Protein AF-A0A9P6TUN5-F1 (afdb_monomer_lite)

Radius of gyration: 24.43 Å; chains: 1; bounding box: 56×62×60 Å

Foldseek 3Di:
DPVVVVVVVVVVVVVVVVPPPPPPPVPDPPVDVLLVVLLVLQLVVLLVLLCVLLVVLLVVLLLVLLVCLAPNLVVLVVLCVLLVHPPQDSVLSNLLSLLLSVLSVVLSCQLSVCSSVLSVPLVVVLPDSDPVPDDLVSLLVSLVVSLVSSLVVSLVSLVVSVSSVSSNVQSVCVRVVNDDPDPSSVVSSVVSNDRDDDDDDDDDHRSSVVSSVVSSVSSNCSSVVCSVVSSVVSVVSSCVVVVD

pLDDT: mean 76.84, std 18.02, range [34.88, 96.25]

Secondary structure (DSSP, 8-state):
--HHHHHHHHHHHHHHHGGG------------HHHHHHHHHHHHHHHHHHHHHHHHHHHHHHHHHHHHHHH-HHHHHHHHHHTT--S--HHHHHHHHHHHHHHHHHHHHHHHTTHHHHHHHHHHHHS-S-GGG--HHHHHHHHHHHHHHHHHHHHHHHHHT-HHHHHHHHHHHHHTT-----HHHHHHHHHTTS--------SSS-HHHHHHHHHHHHHHHHHHHTHHHHHHHHHHHHHHHHT-

Sequence (244 aa):
MYFFNLFITWCLFISVTYAWTTQIEPSLVEDWPLTVNIRDTIEGYYENIVDEVLSTNSEVFLLDLTHMRSIQSGRLRLEASQLGLKNVNDDCLFKMPGIIAQNVHQLNEQVFGSIDGLVSTYLPLLLPRQLSTLDDRRLDELLQSINQAMVFELIQKMQNYELSSRIIHEMKLCQTGAVTDNKFASQVQRWLAFAGPKSIVPKGTSAVDRFSQTTRLHLTSALHARLSDLQSLISEDLRDEFNI

Structure (mmCIF, N/CA/C/O backbone):
data_AF-A0A9P6TUN5-F1
#
_entry.id   AF-A0A9P6TUN5-F1
#
loop_
_atom_site.group_PDB
_atom_site.id
_atom_site.type_symbol
_atom_site.label_atom_id
_atom_site.label_alt_id
_atom_site.label_comp_id
_atom_site.label_asym_id
_atom_site.label_entity_id
_atom_site.label_seq_id
_atom_site.pdbx_PDB_ins_code
_atom_site.Cartn_x
_atom_site.Cartn_y
_atom_site.Cartn_z
_atom_site.occupancy
_atom_site.B_iso_or_equiv
_atom_site.auth_seq_id
_atom_site.auth_comp_id
_atom_site.auth_asym_id
_atom_site.auth_atom_id
_atom_site.pdbx_PDB_model_num
ATOM 1 N N . MET A 1 1 ? -32.491 43.643 -24.218 1.00 54.22 1 MET A N 1
ATOM 2 C CA . MET A 1 1 ? -31.290 43.460 -25.063 1.00 54.22 1 MET A CA 1
ATOM 3 C C . MET A 1 1 ? -30.028 43.281 -24.197 1.00 54.22 1 MET A C 1
ATOM 5 O O . MET A 1 1 ? -29.047 43.972 -24.394 1.00 54.22 1 MET A O 1
ATOM 9 N N . TYR A 1 2 ? -30.055 42.358 -23.223 1.00 44.59 2 TYR A N 1
ATOM 10 C CA . TYR A 1 2 ? -28.907 42.032 -22.347 1.00 44.59 2 TYR A CA 1
ATOM 11 C C . TYR A 1 2 ? -28.700 40.516 -22.164 1.00 44.59 2 TYR A C 1
ATOM 13 O O . TYR A 1 2 ? -27.622 40.085 -21.777 1.00 44.59 2 TYR A O 1
ATOM 21 N N . PHE A 1 3 ? -29.689 39.691 -22.521 1.00 43.78 3 PHE A N 1
ATOM 22 C CA . PHE A 1 3 ? -29.607 38.231 -22.401 1.00 43.78 3 PHE A CA 1
ATOM 23 C C . PHE A 1 3 ? -28.792 37.550 -23.511 1.00 43.78 3 PHE A C 1
ATOM 25 O O . PHE A 1 3 ? -28.262 36.468 -23.296 1.00 43.78 3 PHE A O 1
ATOM 32 N N . PHE A 1 4 ? -28.626 38.187 -24.673 1.00 45.19 4 PHE A N 1
ATOM 33 C CA . PHE A 1 4 ? -27.895 37.590 -25.800 1.00 45.19 4 PHE A CA 1
ATOM 34 C C . PHE A 1 4 ? -26.363 37.650 -25.639 1.00 45.19 4 PHE A C 1
ATOM 36 O O . PHE A 1 4 ? -25.656 36.814 -26.190 1.00 45.19 4 PHE A O 1
ATOM 43 N N . ASN A 1 5 ? -25.841 38.588 -24.837 1.00 44.34 5 ASN A N 1
ATOM 44 C CA . ASN A 1 5 ? -24.395 38.748 -24.630 1.00 44.34 5 ASN A CA 1
ATOM 45 C C . ASN A 1 5 ? -23.804 37.784 -23.589 1.00 44.34 5 ASN A C 1
ATOM 47 O O . ASN A 1 5 ? -22.620 37.467 -23.668 1.00 44.34 5 ASN A O 1
ATOM 51 N N . LEU A 1 6 ? -24.617 37.281 -22.654 1.00 46.38 6 LEU A N 1
ATOM 52 C CA . LEU A 1 6 ? -24.180 36.318 -21.633 1.00 46.38 6 LEU A CA 1
ATOM 53 C C . LEU A 1 6 ? -24.038 34.891 -22.184 1.00 46.38 6 LEU A C 1
ATOM 55 O O . LEU A 1 6 ? -23.227 34.119 -21.686 1.00 46.38 6 LEU A O 1
ATOM 59 N N . PHE A 1 7 ? -24.774 34.547 -23.244 1.00 47.47 7 PHE A N 1
ATOM 60 C CA . PHE A 1 7 ? -24.727 33.203 -23.828 1.00 47.47 7 PHE A CA 1
ATOM 61 C C . PHE A 1 7 ? -23.498 32.994 -24.731 1.00 47.47 7 PHE A C 1
ATOM 63 O O . PHE A 1 7 ? -22.893 31.923 -24.731 1.00 47.47 7 PHE A O 1
ATOM 70 N N . ILE A 1 8 ? -23.073 34.042 -25.447 1.00 54.88 8 ILE A N 1
ATOM 71 C CA . ILE A 1 8 ? -21.889 34.001 -26.322 1.00 54.88 8 ILE A CA 1
ATOM 72 C C . ILE A 1 8 ? -20.596 33.945 -25.492 1.00 54.88 8 ILE A C 1
ATOM 74 O O . ILE A 1 8 ? -19.666 33.224 -25.845 1.00 54.88 8 ILE A O 1
ATOM 78 N N . THR A 1 9 ? -20.550 34.634 -24.348 1.00 52.81 9 THR A N 1
ATOM 79 C CA . THR A 1 9 ? -19.395 34.576 -23.434 1.00 52.81 9 THR A CA 1
ATOM 80 C C . THR A 1 9 ? -19.271 33.227 -22.726 1.00 52.81 9 THR A C 1
ATOM 82 O O . THR A 1 9 ? -18.153 32.759 -22.527 1.00 52.81 9 THR A O 1
ATOM 85 N N . TRP A 1 10 ? -20.387 32.556 -22.422 1.00 48.22 10 TRP A N 1
ATOM 86 C CA . TRP A 1 10 ? -20.363 31.200 -21.860 1.00 48.22 10 TRP A CA 1
ATOM 87 C C . TRP A 1 10 ? -19.907 30.140 -22.873 1.00 48.22 10 TRP A C 1
ATOM 89 O O . TRP A 1 10 ? -19.113 29.268 -22.528 1.00 48.22 10 TRP A O 1
ATOM 99 N N . CYS A 1 11 ? -20.323 30.246 -24.139 1.00 47.62 11 CYS A N 1
ATOM 100 C CA . CYS A 1 11 ? -19.868 29.315 -25.177 1.00 47.62 11 CYS A CA 1
ATOM 101 C C . CYS A 1 11 ? -18.368 29.465 -25.468 1.00 47.62 11 CYS A C 1
ATOM 103 O O . CYS A 1 11 ? -17.682 28.458 -25.627 1.00 47.62 11 CYS A O 1
ATOM 105 N N . LEU A 1 12 ? -17.838 30.696 -25.458 1.00 46.03 12 LEU A N 1
ATOM 106 C CA . LEU A 1 12 ? -16.411 30.935 -25.688 1.00 46.03 12 LEU A CA 1
ATOM 107 C C . LEU A 1 12 ? -15.524 30.435 -24.537 1.00 46.03 12 LEU A C 1
ATOM 109 O O . LEU A 1 12 ? -14.434 29.929 -24.799 1.00 46.03 12 LEU A O 1
ATOM 113 N N . PHE A 1 13 ? -15.996 30.490 -23.286 1.00 41.78 13 PHE A N 1
ATOM 114 C CA . PHE A 1 13 ? -15.264 29.934 -22.138 1.00 41.78 13 PHE A CA 1
ATOM 115 C C . PHE A 1 13 ? -15.222 28.400 -22.135 1.00 41.78 13 PHE A C 1
ATOM 117 O O . PHE A 1 13 ? -14.218 27.810 -21.726 1.00 41.78 13 PHE A O 1
ATOM 124 N N . ILE A 1 14 ? -16.270 27.752 -22.650 1.00 45.97 14 ILE A N 1
ATOM 125 C CA . ILE A 1 14 ? -16.255 26.304 -22.871 1.00 45.97 14 ILE A CA 1
ATOM 126 C C . ILE A 1 14 ? -15.280 25.995 -24.016 1.00 45.97 14 ILE A C 1
ATOM 128 O O . ILE A 1 14 ? -14.363 25.219 -23.816 1.00 45.97 14 ILE A O 1
ATOM 132 N N . SER A 1 15 ? -15.310 26.672 -25.164 1.00 43.81 15 SER A N 1
ATOM 133 C CA . SER A 1 15 ? -14.353 26.342 -26.242 1.00 43.81 15 SER A CA 1
ATOM 134 C C . SER A 1 15 ? -12.868 26.616 -25.922 1.00 43.81 15 SER A C 1
ATOM 136 O O . SER A 1 15 ? -12.006 25.984 -26.525 1.00 43.81 15 SER A O 1
ATOM 138 N N . VAL A 1 16 ? -12.537 27.493 -24.962 1.00 41.94 16 VAL A N 1
ATOM 139 C CA . VAL A 1 16 ? -11.134 27.757 -24.566 1.00 41.94 16 VAL A CA 1
ATOM 140 C C . VAL A 1 16 ? -10.609 26.765 -23.517 1.00 41.94 16 VAL A C 1
ATOM 142 O O . VAL A 1 16 ? -9.408 26.508 -23.475 1.00 41.94 16 VAL A O 1
ATOM 145 N N . THR A 1 17 ? -11.471 26.131 -22.716 1.00 42.84 17 THR A N 1
ATOM 146 C CA . THR A 1 17 ? -11.035 25.111 -21.737 1.00 42.84 17 THR A CA 1
ATOM 147 C C . THR A 1 17 ? -10.837 23.723 -22.348 1.00 42.84 17 THR A C 1
ATOM 149 O O . THR A 1 17 ? -10.073 22.928 -21.809 1.00 42.84 17 THR A O 1
ATOM 152 N N . TYR A 1 18 ? -11.422 23.450 -23.518 1.00 42.31 18 TYR A N 1
ATOM 153 C CA . TYR A 1 18 ? -11.185 22.203 -24.258 1.00 42.31 18 TYR A CA 1
ATOM 154 C C . TYR A 1 18 ? -9.988 22.285 -25.221 1.00 42.31 18 TYR A C 1
ATOM 156 O O . TYR A 1 18 ? -9.621 21.281 -25.816 1.00 42.31 18 TYR A O 1
ATOM 164 N N . ALA A 1 19 ? -9.324 23.440 -25.342 1.00 41.88 19 ALA A N 1
ATOM 165 C CA . ALA A 1 19 ? -8.164 23.611 -26.226 1.00 41.88 19 ALA A CA 1
ATOM 166 C C . ALA A 1 19 ? -6.805 23.256 -25.578 1.00 41.88 19 ALA A C 1
ATOM 168 O O . ALA A 1 19 ? -5.771 23.399 -26.223 1.00 41.88 19 ALA A O 1
ATOM 169 N N . TRP A 1 20 ? -6.795 22.774 -24.328 1.00 40.25 20 TRP A N 1
ATOM 170 C CA . TRP A 1 20 ? -5.605 22.212 -23.661 1.00 40.25 20 TRP A CA 1
ATOM 171 C C . TRP A 1 20 ? -5.831 20.797 -23.118 1.00 40.25 20 TRP A C 1
ATOM 173 O O . TRP A 1 20 ? -5.067 20.315 -22.286 1.00 40.25 20 TRP A O 1
ATOM 183 N N . THR A 1 21 ? -6.822 20.073 -23.642 1.00 43.62 21 THR A N 1
ATOM 184 C CA . THR A 1 21 ? -6.594 18.639 -23.828 1.00 43.62 21 THR A CA 1
ATOM 185 C C . THR A 1 21 ? -5.742 18.537 -25.079 1.00 43.62 21 THR A C 1
ATOM 187 O O . THR A 1 21 ? -6.239 18.362 -26.187 1.00 43.62 21 THR A O 1
ATOM 190 N N . THR A 1 22 ? -4.425 18.690 -24.912 1.00 44.66 22 THR A N 1
ATOM 191 C CA . THR A 1 22 ? -3.507 17.957 -25.776 1.00 44.66 22 THR A CA 1
ATOM 192 C C . THR A 1 22 ? -3.917 16.508 -25.626 1.00 44.66 22 THR A C 1
ATOM 194 O O . THR A 1 22 ? -3.567 15.830 -24.662 1.00 44.66 22 THR A O 1
ATOM 197 N N . GLN A 1 23 ? -4.769 16.093 -26.553 1.00 41.09 23 GLN A N 1
ATOM 198 C CA . GLN A 1 23 ? -4.878 14.746 -27.032 1.00 41.09 23 GLN A CA 1
ATOM 199 C C . GLN A 1 23 ? -3.431 14.361 -27.321 1.00 41.09 23 GLN A C 1
ATOM 201 O O . GLN A 1 23 ? -2.860 14.715 -28.350 1.00 41.09 23 GLN A O 1
ATOM 206 N N . ILE A 1 24 ? -2.793 13.746 -26.325 1.00 42.62 24 ILE A N 1
ATOM 207 C CA . ILE A 1 24 ? -1.725 12.806 -26.579 1.00 42.62 24 ILE A CA 1
ATOM 208 C C . ILE A 1 24 ? -2.453 11.767 -27.418 1.00 42.62 24 ILE A C 1
ATOM 210 O O . ILE A 1 24 ? -3.115 10.875 -26.894 1.00 42.62 24 ILE A O 1
ATOM 214 N N . GLU A 1 25 ? -2.468 11.974 -28.737 1.00 36.31 25 GLU A N 1
ATOM 215 C CA . GLU A 1 25 ? -2.581 10.849 -29.638 1.00 36.31 25 GLU A CA 1
ATOM 216 C C . GLU A 1 25 ? -1.567 9.846 -29.090 1.00 36.31 25 GLU A C 1
ATOM 218 O O . GLU A 1 25 ? -0.401 10.227 -28.912 1.00 36.31 25 GLU A O 1
ATOM 223 N N . PRO A 1 26 ? -1.971 8.615 -28.737 1.00 45.28 26 PRO A N 1
ATOM 224 C CA . PRO A 1 26 ? -1.007 7.549 -28.591 1.00 45.28 26 PRO A CA 1
ATOM 225 C C . PRO A 1 26 ? -0.423 7.376 -29.991 1.00 45.28 26 PRO A C 1
ATOM 227 O O . PRO A 1 26 ? -0.922 6.612 -30.814 1.00 45.28 26 PRO A O 1
ATOM 230 N N . SER A 1 27 ? 0.567 8.205 -30.318 1.00 38.62 27 SER A N 1
ATOM 231 C CA . SER A 1 27 ? 1.333 8.108 -31.536 1.00 38.62 27 SER A CA 1
ATOM 232 C C . SER A 1 27 ? 2.108 6.819 -31.371 1.00 38.62 27 SER A C 1
ATOM 234 O O . SER A 1 27 ? 3.156 6.834 -30.730 1.00 38.62 27 SER A O 1
ATOM 236 N N . LEU A 1 28 ? 1.498 5.730 -31.845 1.00 41.78 28 LEU A N 1
ATOM 237 C CA . LEU A 1 28 ? 2.109 4.453 -32.174 1.00 41.78 28 LEU A CA 1
ATOM 238 C C . LEU A 1 28 ? 3.369 4.203 -31.340 1.00 41.78 28 LEU A C 1
ATOM 240 O O . LEU A 1 28 ? 4.491 4.355 -31.824 1.00 41.78 28 LEU A O 1
ATOM 244 N N . VAL A 1 29 ? 3.174 3.808 -30.076 1.00 49.75 29 VAL A N 1
ATOM 245 C CA . VAL A 1 29 ? 4.042 2.752 -29.562 1.00 49.75 29 VAL A CA 1
ATOM 246 C C . VAL A 1 29 ? 3.745 1.611 -30.518 1.00 49.75 29 VAL A C 1
ATOM 248 O O . VAL A 1 29 ? 2.654 1.052 -30.505 1.00 49.75 29 VAL A O 1
ATOM 251 N N . GLU A 1 30 ? 4.623 1.421 -31.494 1.00 47.56 30 GLU A N 1
ATOM 252 C CA . GLU A 1 30 ? 4.639 0.204 -32.283 1.00 47.56 30 GLU A CA 1
ATOM 253 C C . GLU A 1 30 ? 4.614 -0.920 -31.239 1.00 47.56 30 GLU A C 1
ATOM 255 O O . GLU A 1 30 ? 5.513 -0.966 -30.396 1.00 47.56 30 GLU A O 1
ATOM 260 N N . ASP A 1 31 ? 3.516 -1.687 -31.190 1.00 46.03 31 ASP A N 1
ATOM 261 C CA . ASP A 1 31 ? 3.305 -2.828 -30.291 1.00 46.03 31 ASP A CA 1
ATOM 262 C C . ASP A 1 31 ? 4.389 -3.864 -30.596 1.00 46.03 31 ASP A C 1
ATOM 264 O O . ASP A 1 31 ? 4.193 -4.836 -31.328 1.00 46.03 31 ASP A O 1
ATOM 268 N N . TRP A 1 32 ? 5.593 -3.604 -30.109 1.00 50.03 32 TRP A N 1
ATOM 269 C CA . TRP A 1 32 ? 6.693 -4.524 -30.214 1.00 50.03 32 TRP A CA 1
ATOM 270 C C . TRP A 1 32 ? 6.480 -5.564 -29.108 1.00 50.03 32 TRP A C 1
ATOM 272 O O . TRP A 1 32 ? 6.287 -5.190 -27.956 1.00 50.03 32 TRP A O 1
ATOM 282 N N . PRO A 1 33 ? 6.511 -6.873 -29.387 1.00 56.53 33 PRO A N 1
ATOM 283 C CA . PRO A 1 33 ? 6.291 -7.903 -28.362 1.00 56.53 33 PRO A CA 1
ATOM 284 C C . PRO A 1 33 ? 7.199 -7.745 -27.119 1.00 56.53 33 PRO A C 1
ATOM 286 O O . PRO A 1 33 ? 6.791 -8.055 -26.004 1.00 56.53 33 PRO A O 1
ATOM 289 N N . LEU A 1 34 ? 8.386 -7.157 -27.292 1.00 60.16 34 LEU A N 1
ATOM 290 C CA . LEU A 1 34 ? 9.317 -6.749 -26.231 1.00 60.16 34 LEU A CA 1
ATOM 291 C C . LEU A 1 34 ? 8.777 -5.655 -25.290 1.00 60.16 34 LEU A C 1
ATOM 293 O O . LEU A 1 34 ? 9.064 -5.710 -24.101 1.00 60.16 34 LEU A O 1
ATOM 297 N N . THR A 1 35 ? 8.003 -4.668 -25.766 1.00 65.94 35 THR A N 1
ATOM 298 C CA . THR A 1 35 ? 7.407 -3.657 -24.867 1.00 65.94 35 THR A CA 1
ATOM 299 C C . THR A 1 35 ? 6.308 -4.261 -24.003 1.00 65.94 35 THR A C 1
ATOM 301 O O . THR A 1 35 ? 6.152 -3.835 -22.861 1.00 65.94 35 THR A O 1
ATOM 304 N N . VAL A 1 36 ? 5.603 -5.280 -24.506 1.00 68.75 36 VAL A N 1
ATOM 305 C CA . VAL A 1 36 ? 4.630 -6.060 -23.726 1.00 68.75 36 VAL A CA 1
ATOM 306 C C . VAL A 1 36 ? 5.346 -6.917 -22.679 1.00 68.75 36 VAL A C 1
ATOM 308 O O . VAL A 1 36 ? 4.994 -6.839 -21.509 1.00 68.75 36 VAL A O 1
ATOM 311 N N . ASN A 1 37 ? 6.410 -7.640 -23.052 1.00 78.38 37 ASN A N 1
ATOM 312 C CA . ASN A 1 37 ? 7.157 -8.473 -22.099 1.00 78.38 37 ASN A CA 1
ATOM 313 C C . ASN A 1 37 ? 7.820 -7.637 -20.986 1.00 78.38 37 ASN A C 1
ATOM 315 O O . ASN A 1 37 ? 7.673 -7.937 -19.807 1.00 78.38 37 ASN A O 1
ATOM 319 N N . ILE A 1 38 ? 8.472 -6.522 -21.340 1.00 81.88 38 ILE A N 1
ATOM 320 C CA . ILE A 1 38 ? 9.084 -5.610 -20.357 1.00 81.88 38 ILE A CA 1
ATOM 321 C C . ILE A 1 38 ? 8.022 -4.991 -19.443 1.00 81.88 38 ILE A C 1
ATOM 323 O O . ILE A 1 38 ? 8.254 -4.843 -18.243 1.00 81.88 38 ILE A O 1
ATOM 327 N N . ARG A 1 39 ? 6.854 -4.627 -19.989 1.00 86.69 39 ARG A N 1
ATOM 328 C CA . ARG A 1 39 ? 5.736 -4.116 -19.191 1.00 86.69 39 ARG A CA 1
ATOM 329 C C . ARG A 1 39 ? 5.283 -5.149 -18.167 1.00 86.69 39 ARG A C 1
ATOM 331 O O . ARG A 1 39 ? 5.184 -4.797 -16.996 1.00 86.69 39 ARG A O 1
ATOM 338 N N . ASP A 1 40 ? 5.051 -6.384 -18.595 1.00 88.56 40 ASP A N 1
ATOM 339 C CA . ASP A 1 40 ? 4.561 -7.454 -17.727 1.00 88.56 40 ASP A CA 1
ATOM 340 C C . ASP A 1 40 ? 5.598 -7.817 -16.647 1.00 88.56 40 ASP A C 1
ATOM 342 O O . ASP A 1 40 ? 5.237 -7.990 -15.482 1.00 88.56 40 ASP A O 1
ATOM 346 N N . THR A 1 41 ? 6.896 -7.825 -16.982 1.00 89.06 41 THR A N 1
ATOM 347 C CA . THR A 1 41 ? 7.991 -7.994 -16.006 1.00 89.06 41 THR A CA 1
ATOM 348 C C . THR A 1 41 ? 8.001 -6.869 -14.965 1.00 89.06 41 THR A C 1
ATOM 350 O O . THR A 1 41 ? 8.109 -7.129 -13.763 1.00 89.06 41 THR A O 1
ATOM 353 N N . ILE A 1 42 ? 7.864 -5.609 -15.396 1.00 89.62 42 ILE A N 1
ATOM 354 C CA . ILE A 1 42 ? 7.827 -4.446 -14.495 1.00 89.62 42 ILE A CA 1
ATOM 355 C C . ILE A 1 42 ? 6.573 -4.471 -13.612 1.00 89.62 42 ILE A C 1
ATOM 357 O O . ILE A 1 42 ? 6.664 -4.224 -12.408 1.00 89.62 42 ILE A O 1
ATOM 361 N N . GLU A 1 43 ? 5.411 -4.770 -14.189 1.00 92.50 43 GLU A N 1
ATOM 362 C CA . GLU A 1 43 ? 4.145 -4.898 -13.466 1.00 92.50 43 GLU A CA 1
ATOM 363 C C . GLU A 1 43 ? 4.239 -5.993 -12.405 1.00 92.50 43 GLU A C 1
ATOM 365 O O . GLU A 1 43 ? 4.076 -5.701 -11.218 1.00 92.50 43 GLU A O 1
ATOM 370 N N . GLY A 1 44 ? 4.635 -7.206 -12.798 1.00 92.31 44 GLY A N 1
ATOM 371 C CA . GLY A 1 44 ? 4.798 -8.336 -11.886 1.00 92.31 44 GLY A CA 1
ATOM 372 C C . GLY A 1 44 ? 5.822 -8.072 -10.778 1.00 92.31 44 GLY A C 1
ATOM 373 O O . GLY A 1 44 ? 5.623 -8.484 -9.634 1.00 92.31 44 GLY A O 1
ATOM 374 N N . TYR A 1 45 ? 6.902 -7.335 -11.061 1.00 92.50 45 TYR A N 1
ATOM 375 C CA . TYR A 1 45 ? 7.847 -6.893 -10.029 1.00 92.50 45 TYR A CA 1
ATOM 376 C C . TYR A 1 45 ? 7.164 -6.034 -8.954 1.00 92.50 45 TYR A C 1
ATOM 378 O O . TYR A 1 45 ? 7.321 -6.298 -7.756 1.00 92.50 45 TYR A O 1
ATOM 386 N N . TYR A 1 46 ? 6.388 -5.026 -9.363 1.00 94.62 46 TYR A N 1
ATOM 387 C CA . TYR A 1 46 ? 5.690 -4.151 -8.422 1.00 94.62 46 TYR A CA 1
ATOM 388 C C . TYR A 1 46 ? 4.570 -4.877 -7.680 1.00 94.62 46 TYR A C 1
ATOM 390 O O . TYR A 1 46 ? 4.451 -4.698 -6.467 1.00 94.62 46 TYR A O 1
ATOM 398 N N . GLU A 1 47 ? 3.793 -5.715 -8.369 1.00 95.56 47 GLU A N 1
ATOM 399 C CA . GLU A 1 47 ? 2.745 -6.539 -7.761 1.00 95.56 47 GLU A CA 1
ATOM 400 C C . GLU A 1 47 ? 3.303 -7.418 -6.647 1.00 95.56 47 GLU A C 1
ATOM 402 O O . GLU A 1 47 ? 2.791 -7.380 -5.529 1.00 95.56 47 GLU A O 1
ATOM 407 N N . ASN A 1 48 ? 4.400 -8.131 -6.909 1.00 95.06 48 ASN A N 1
ATOM 408 C CA . ASN A 1 48 ? 5.017 -9.020 -5.928 1.00 95.06 48 ASN A CA 1
ATOM 409 C C . ASN A 1 48 ? 5.489 -8.269 -4.676 1.00 95.06 48 ASN A C 1
ATOM 411 O O . ASN A 1 48 ? 5.231 -8.707 -3.556 1.00 95.06 48 ASN A O 1
ATOM 415 N N . ILE A 1 49 ? 6.162 -7.123 -4.840 1.00 94.12 49 ILE A N 1
ATOM 416 C CA . ILE A 1 49 ? 6.653 -6.343 -3.692 1.00 94.12 49 ILE A CA 1
ATOM 417 C C . ILE A 1 49 ? 5.495 -5.744 -2.898 1.00 94.12 49 ILE A C 1
ATOM 419 O O . ILE A 1 49 ? 5.509 -5.764 -1.664 1.00 94.12 49 ILE A O 1
ATOM 423 N N . VAL A 1 50 ? 4.508 -5.175 -3.592 1.00 95.69 50 VAL A N 1
ATOM 424 C CA . VAL A 1 50 ? 3.351 -4.563 -2.940 1.00 95.69 50 VAL A CA 1
ATOM 425 C C . VAL A 1 50 ? 2.554 -5.629 -2.193 1.00 95.69 50 VAL A C 1
ATOM 427 O O . VAL A 1 50 ? 2.251 -5.417 -1.021 1.00 95.69 50 VAL A O 1
ATOM 430 N N . ASP A 1 51 ? 2.276 -6.778 -2.809 1.00 96.25 51 ASP A N 1
ATOM 431 C CA . ASP A 1 51 ? 1.562 -7.876 -2.153 1.00 96.25 51 ASP A CA 1
ATOM 432 C C . ASP A 1 51 ? 2.319 -8.393 -0.924 1.00 96.25 51 ASP A C 1
ATOM 434 O O . ASP A 1 51 ? 1.747 -8.460 0.166 1.00 96.25 51 ASP A O 1
ATOM 438 N N . GLU A 1 52 ? 3.625 -8.653 -1.038 1.00 95.00 52 GLU A N 1
ATOM 439 C CA . GLU A 1 52 ? 4.462 -9.114 0.078 1.00 95.00 52 GLU A CA 1
ATOM 440 C C . GLU A 1 52 ? 4.412 -8.140 1.268 1.00 95.00 52 GLU A C 1
ATOM 442 O O . GLU A 1 52 ? 4.175 -8.535 2.416 1.00 95.00 52 GLU A O 1
ATOM 447 N N . VAL A 1 53 ? 4.597 -6.842 1.007 1.00 94.75 53 VAL A N 1
ATOM 448 C CA . VAL A 1 53 ? 4.612 -5.819 2.061 1.00 94.75 53 VAL A CA 1
ATOM 449 C C . VAL A 1 53 ? 3.226 -5.620 2.671 1.00 94.75 53 VAL A C 1
ATOM 451 O O . VAL A 1 53 ? 3.104 -5.506 3.898 1.00 94.75 53 VAL A O 1
ATOM 454 N N . LEU A 1 54 ? 2.179 -5.539 1.846 1.00 94.44 54 LEU A N 1
ATOM 455 C CA . LEU A 1 54 ? 0.816 -5.322 2.326 1.00 94.44 54 LEU A CA 1
ATOM 456 C C . LEU A 1 54 ? 0.313 -6.528 3.117 1.00 94.44 54 LEU A C 1
ATOM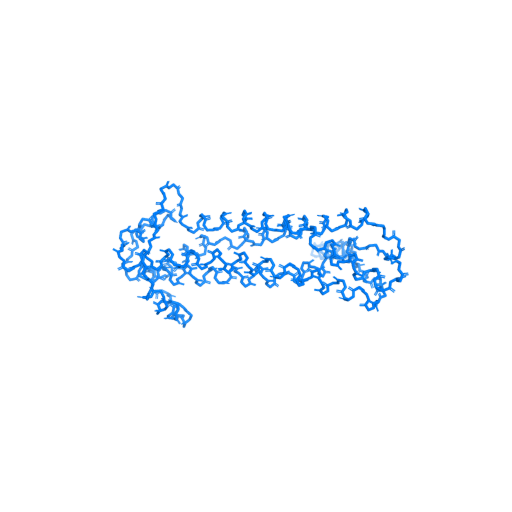 458 O O . LEU A 1 54 ? -0.231 -6.337 4.208 1.00 94.44 54 LEU A O 1
ATOM 462 N N . SER A 1 55 ? 0.526 -7.748 2.620 1.00 92.56 55 SER A N 1
ATOM 463 C CA . SER A 1 55 ? 0.118 -8.986 3.292 1.00 92.56 55 SER A CA 1
ATOM 464 C C . SER A 1 55 ? 0.823 -9.147 4.640 1.00 92.56 55 SER A C 1
ATOM 466 O O . SER A 1 55 ? 0.142 -9.254 5.662 1.00 92.56 55 SER A O 1
ATOM 468 N N . THR A 1 56 ? 2.155 -9.022 4.679 1.00 92.44 56 THR A N 1
ATOM 469 C CA . THR A 1 56 ? 2.956 -9.161 5.908 1.00 92.44 56 THR A CA 1
ATOM 470 C C . THR A 1 56 ? 2.547 -8.143 6.972 1.00 92.44 56 THR A C 1
ATOM 472 O O . THR A 1 56 ? 2.283 -8.495 8.125 1.00 92.44 56 THR A O 1
ATOM 475 N N . ASN A 1 57 ? 2.458 -6.858 6.609 1.00 91.25 57 ASN A N 1
ATOM 476 C CA . ASN A 1 57 ? 2.105 -5.821 7.582 1.00 91.25 57 ASN A CA 1
ATOM 477 C C . ASN A 1 57 ? 0.652 -5.950 8.051 1.00 91.25 57 ASN A C 1
ATOM 479 O O . ASN A 1 57 ? 0.358 -5.696 9.223 1.00 91.25 57 ASN A O 1
ATOM 483 N N . SER A 1 58 ? -0.258 -6.338 7.150 1.00 91.50 58 SER A N 1
ATOM 484 C CA . SER A 1 58 ? -1.666 -6.546 7.496 1.00 91.50 58 SER A CA 1
ATOM 485 C C . SER A 1 58 ? -1.822 -7.729 8.436 1.00 91.50 58 SER A C 1
ATOM 487 O O . SER A 1 58 ? -2.527 -7.611 9.432 1.00 91.50 58 SER A O 1
ATOM 489 N N . GLU A 1 59 ? -1.136 -8.842 8.179 1.00 88.06 59 GLU A N 1
ATOM 490 C CA . GLU A 1 59 ? -1.167 -10.015 9.050 1.00 88.06 59 GLU A CA 1
ATOM 491 C C . GLU A 1 59 ? -0.726 -9.658 10.473 1.00 88.06 59 GLU A C 1
ATOM 493 O O . GLU A 1 59 ? -1.484 -9.865 11.423 1.00 88.06 59 GLU A O 1
ATOM 498 N N . VAL A 1 60 ? 0.450 -9.037 10.619 1.00 88.19 60 VAL A N 1
ATOM 499 C CA . VAL A 1 60 ? 0.979 -8.618 11.927 1.00 88.19 60 VAL A CA 1
ATOM 500 C C . VAL A 1 60 ? -0.011 -7.703 12.651 1.00 88.19 60 VAL A C 1
ATOM 502 O O . VAL A 1 60 ? -0.303 -7.896 13.834 1.00 88.19 60 VAL A O 1
ATOM 505 N N . PHE A 1 61 ? -0.582 -6.728 11.943 1.00 89.38 61 PHE A N 1
ATOM 506 C CA . PHE A 1 61 ? -1.531 -5.791 12.534 1.00 89.38 61 PHE A CA 1
ATOM 507 C C . PHE A 1 61 ? -2.855 -6.452 12.949 1.00 89.38 61 PHE A C 1
ATOM 509 O O . PHE A 1 61 ? -3.372 -6.187 14.038 1.00 89.38 61 PHE A O 1
ATOM 516 N N . LEU A 1 62 ? -3.407 -7.337 12.116 1.00 87.44 62 LEU A N 1
ATOM 517 C CA . LEU A 1 62 ? -4.658 -8.044 12.401 1.00 87.44 62 LEU A CA 1
ATOM 518 C C . LEU A 1 62 ? -4.505 -9.054 13.547 1.00 87.44 62 LEU A C 1
ATOM 520 O O . LEU A 1 62 ? -5.423 -9.212 14.363 1.00 87.44 62 LEU A O 1
ATOM 524 N N . LEU A 1 63 ? -3.342 -9.696 13.663 1.00 83.88 63 LEU A N 1
ATOM 525 C CA . LEU A 1 63 ? -2.998 -10.525 14.819 1.00 83.88 63 LEU A CA 1
ATOM 526 C C . LEU A 1 63 ? -2.945 -9.687 16.105 1.00 83.88 63 LEU A C 1
ATOM 528 O O . LEU A 1 63 ? -3.530 -10.072 17.123 1.00 83.88 63 LEU A O 1
ATOM 532 N N . ASP A 1 64 ? -2.351 -8.496 16.052 1.00 81.88 64 ASP A N 1
ATOM 533 C CA . ASP A 1 64 ? -2.328 -7.580 17.195 1.00 81.88 64 ASP A CA 1
ATOM 534 C C . ASP A 1 64 ? -3.743 -7.142 17.608 1.00 81.88 64 ASP A C 1
ATOM 536 O O . ASP A 1 64 ? -4.077 -7.161 18.800 1.00 81.88 64 ASP A O 1
ATOM 540 N N . LEU A 1 65 ? -4.616 -6.819 16.647 1.00 80.81 65 LEU A N 1
ATOM 541 C CA . LEU A 1 65 ? -6.020 -6.473 16.913 1.00 80.81 65 LEU A CA 1
ATOM 542 C C . LEU A 1 65 ? -6.816 -7.637 17.513 1.00 80.81 65 LEU A C 1
ATOM 544 O O . LEU A 1 65 ? -7.624 -7.426 18.425 1.00 80.81 65 LEU A O 1
ATOM 548 N N . THR A 1 66 ? -6.567 -8.864 17.047 1.00 75.44 66 THR A N 1
ATOM 549 C CA . THR A 1 66 ? -7.139 -10.089 17.632 1.00 75.44 66 THR A CA 1
ATOM 550 C C . THR A 1 66 ? -6.830 -10.167 19.118 1.00 75.44 66 THR A C 1
ATOM 552 O O . THR A 1 66 ? -7.726 -10.348 19.947 1.00 75.44 66 THR A O 1
ATOM 555 N N . HIS A 1 67 ? -5.561 -9.968 19.466 1.00 73.81 67 HIS A N 1
ATOM 556 C CA . HIS A 1 67 ? -5.109 -10.032 20.845 1.00 73.81 67 HIS A CA 1
ATOM 557 C C . HIS A 1 67 ? -5.744 -8.935 21.716 1.00 73.81 67 HIS A C 1
ATOM 559 O O . HIS A 1 67 ? -6.076 -9.168 22.882 1.00 73.81 67 HIS A O 1
ATOM 565 N N . MET A 1 68 ? -5.951 -7.729 21.171 1.00 72.75 68 MET A N 1
ATOM 566 C CA . MET A 1 68 ? -6.666 -6.671 21.899 1.00 72.75 68 MET A CA 1
ATOM 567 C C . MET A 1 68 ? -8.113 -7.073 22.208 1.00 72.75 68 MET A C 1
ATOM 569 O O . MET A 1 68 ? -8.595 -6.807 23.310 1.00 72.75 68 MET A O 1
ATOM 573 N N . ARG A 1 69 ? -8.785 -7.751 21.270 1.00 70.06 69 ARG A N 1
ATOM 574 C CA . ARG A 1 69 ? -10.177 -8.192 21.425 1.00 70.06 69 ARG A CA 1
ATOM 575 C C . ARG A 1 69 ? -10.346 -9.313 22.446 1.00 70.06 69 ARG A C 1
ATOM 577 O O . ARG A 1 69 ? -11.282 -9.252 23.238 1.00 70.06 69 ARG A O 1
ATOM 584 N N . SER A 1 70 ? -9.487 -10.331 22.417 1.00 65.50 70 SER A N 1
ATOM 585 C CA . SER A 1 70 ? -9.679 -11.557 23.206 1.00 65.50 70 SER A CA 1
ATOM 586 C C . SER A 1 70 ? -9.401 -11.379 24.700 1.00 65.50 70 SER A C 1
ATOM 588 O O . SER A 1 70 ? -10.028 -12.047 25.518 1.00 65.50 70 SER A O 1
ATOM 590 N N . ILE A 1 71 ? -8.474 -10.488 25.072 1.00 59.53 71 ILE A N 1
ATOM 591 C CA . ILE A 1 71 ? -7.941 -10.439 26.444 1.00 59.53 71 ILE A CA 1
ATOM 592 C C . ILE A 1 71 ? -8.103 -9.048 27.088 1.00 59.53 71 ILE A C 1
ATOM 594 O O . ILE A 1 71 ? -8.046 -8.940 28.312 1.00 59.53 71 ILE A O 1
ATOM 598 N N . GLN A 1 72 ? -8.291 -7.961 26.315 1.00 65.50 72 GLN A N 1
ATOM 599 C CA . GLN A 1 72 ? -8.118 -6.593 26.838 1.00 65.50 72 GLN A CA 1
ATOM 600 C C . GLN A 1 72 ? -9.083 -5.551 26.234 1.00 65.50 72 GLN A C 1
ATOM 602 O O . GLN A 1 72 ? -8.654 -4.639 25.527 1.00 65.50 72 GLN A O 1
ATOM 607 N N . SER A 1 73 ? -10.373 -5.583 26.595 1.00 67.62 73 SER A N 1
ATOM 608 C CA . SER A 1 73 ? -11.363 -4.555 26.191 1.00 67.62 73 SER A CA 1
ATOM 609 C C . SER A 1 73 ? -10.916 -3.113 26.498 1.00 67.62 73 SER A C 1
ATOM 611 O O . SER A 1 73 ? -11.190 -2.189 25.730 1.00 67.62 73 SER A O 1
ATOM 613 N N . GLY A 1 74 ? -10.134 -2.918 27.566 1.00 75.75 74 GLY A N 1
ATOM 614 C CA . GLY A 1 74 ? -9.500 -1.638 27.891 1.00 75.75 74 GLY A CA 1
ATOM 615 C C . GLY A 1 74 ? -8.521 -1.128 26.823 1.00 75.75 74 GLY A C 1
ATOM 616 O O . GLY A 1 74 ? -8.433 0.083 26.624 1.00 75.75 74 GLY A O 1
ATOM 617 N N . ARG A 1 75 ? -7.830 -2.016 26.088 1.00 81.75 75 ARG A N 1
ATOM 618 C CA . ARG A 1 75 ? -6.966 -1.629 24.956 1.00 81.75 75 ARG A CA 1
ATOM 619 C C . ARG A 1 75 ? -7.780 -1.146 23.767 1.00 81.75 75 ARG A C 1
ATOM 621 O O . ARG A 1 75 ? -7.413 -0.134 23.191 1.00 81.75 75 ARG A O 1
ATOM 628 N N . LEU A 1 76 ? -8.882 -1.818 23.425 1.00 84.56 76 LEU A N 1
ATOM 629 C CA . LEU A 1 76 ? -9.758 -1.351 22.343 1.00 84.56 76 LEU A CA 1
ATOM 630 C C . LEU A 1 76 ? -10.341 0.023 22.675 1.00 84.56 76 LEU A C 1
ATOM 632 O O . LEU A 1 76 ? -10.402 0.901 21.821 1.00 84.56 76 LEU A O 1
ATOM 636 N N . ARG A 1 77 ? -10.719 0.247 23.939 1.00 88.19 77 ARG A N 1
ATOM 637 C CA . ARG A 1 77 ? -11.212 1.556 24.384 1.00 88.19 77 ARG A CA 1
ATOM 638 C C . ARG A 1 77 ? -10.115 2.627 24.338 1.00 88.19 77 ARG A C 1
ATOM 640 O O . ARG A 1 77 ? -10.397 3.763 23.964 1.00 88.19 77 ARG A O 1
ATOM 647 N N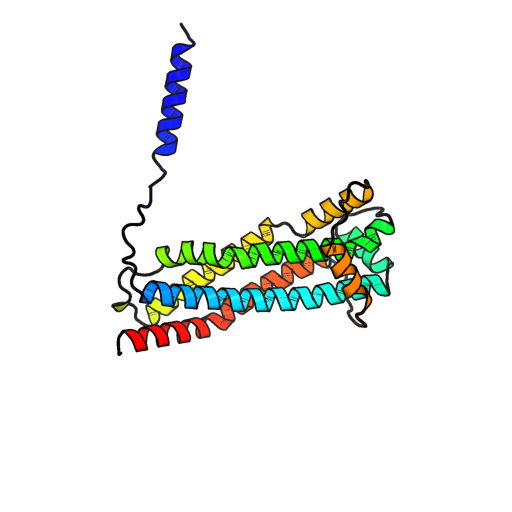 . LEU A 1 78 ? -8.871 2.270 24.669 1.00 86.75 78 LEU A N 1
ATOM 648 C CA . LEU A 1 78 ? -7.713 3.150 24.494 1.00 86.75 78 LEU A CA 1
ATOM 649 C C . LEU A 1 78 ? -7.478 3.473 23.012 1.00 86.75 78 LEU A C 1
ATOM 651 O O . LEU A 1 78 ? -7.317 4.643 22.680 1.00 86.75 78 LEU A O 1
ATOM 655 N N . GLU A 1 79 ? -7.514 2.477 22.132 1.00 88.25 79 GLU A N 1
ATOM 656 C CA . GLU A 1 79 ? -7.360 2.652 20.684 1.00 88.25 79 GLU A CA 1
ATOM 657 C C . GLU A 1 79 ? -8.444 3.580 20.121 1.00 88.25 79 GLU A C 1
ATOM 659 O O . GLU A 1 79 ? -8.144 4.558 19.440 1.00 88.25 79 GLU A O 1
ATOM 664 N N . ALA A 1 80 ? -9.705 3.353 20.497 1.00 88.75 80 ALA A N 1
ATOM 665 C CA . ALA A 1 80 ? -10.810 4.234 20.137 1.00 88.75 80 ALA A CA 1
ATOM 666 C C . ALA A 1 80 ? -10.556 5.676 20.604 1.00 88.75 80 ALA A C 1
ATOM 668 O O . ALA A 1 80 ? -10.739 6.618 19.833 1.00 88.75 80 ALA A O 1
ATOM 669 N N . SER A 1 81 ? -10.062 5.857 21.834 1.00 88.56 81 SER A N 1
ATOM 670 C CA . SER A 1 81 ? -9.724 7.189 22.347 1.00 88.56 81 SER A CA 1
ATOM 671 C C . SER A 1 81 ? -8.566 7.852 21.592 1.00 88.56 81 SER A C 1
ATOM 673 O O . SER A 1 81 ? -8.595 9.065 21.394 1.00 88.56 81 SER A O 1
ATOM 675 N N . GLN A 1 82 ? -7.582 7.073 21.127 1.00 89.44 82 GLN A N 1
ATOM 676 C CA . GLN A 1 82 ? -6.454 7.559 20.323 1.00 89.44 82 GLN A CA 1
ATOM 677 C C . GLN A 1 82 ? -6.888 7.969 18.913 1.00 89.44 82 GLN A C 1
ATOM 679 O O . GLN A 1 82 ? -6.353 8.933 18.378 1.00 89.44 82 GLN A O 1
ATOM 684 N N . LEU A 1 83 ? -7.916 7.319 18.364 1.00 87.75 83 LEU A N 1
ATOM 685 C CA . LEU A 1 83 ? -8.617 7.748 17.148 1.00 87.75 83 LEU A CA 1
ATOM 686 C C . LEU A 1 83 ? -9.569 8.938 17.385 1.00 87.75 83 LEU A C 1
ATOM 688 O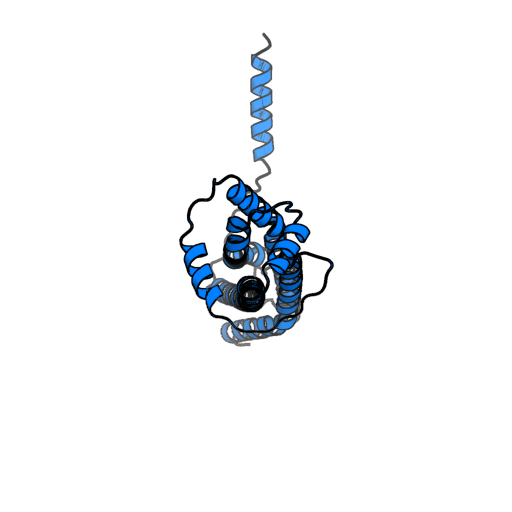 O . LEU A 1 83 ? -10.281 9.365 16.480 1.00 87.75 83 LEU A O 1
ATOM 692 N N . GLY A 1 84 ? -9.637 9.477 18.606 1.00 87.12 84 GLY A N 1
ATOM 693 C CA . GLY A 1 84 ? -10.510 10.601 18.950 1.00 87.12 84 GLY A CA 1
ATOM 694 C C . GLY A 1 84 ? -11.982 10.229 19.163 1.00 87.12 84 GLY A C 1
ATOM 695 O O . GLY A 1 84 ? -12.822 11.119 19.326 1.00 87.12 84 GLY A O 1
ATOM 696 N N . LEU A 1 85 ? -12.320 8.937 19.204 1.00 87.31 85 LEU A N 1
ATOM 697 C CA . LEU A 1 85 ? -13.661 8.463 19.535 1.00 87.31 85 LEU A CA 1
ATOM 698 C C . LEU A 1 85 ? -13.858 8.491 21.057 1.00 87.31 85 LEU A C 1
ATOM 700 O O . LEU A 1 85 ? -13.108 7.879 21.819 1.00 87.31 85 LEU A O 1
ATOM 704 N N . LYS A 1 86 ? -14.898 9.191 21.515 1.00 85.75 86 LYS A N 1
ATOM 705 C CA . LYS A 1 86 ? -15.275 9.273 22.934 1.00 85.75 86 LYS A CA 1
ATOM 706 C C . LYS A 1 86 ? -16.557 8.484 23.174 1.00 85.75 86 LYS A C 1
ATOM 708 O O . LYS A 1 86 ? -17.451 8.516 22.337 1.00 85.75 86 LYS A O 1
ATOM 713 N N . ASN A 1 87 ? -16.653 7.824 24.329 1.00 83.44 87 ASN A N 1
ATOM 714 C CA . ASN A 1 87 ? -17.860 7.124 24.792 1.00 83.44 87 ASN A CA 1
ATOM 715 C C . ASN A 1 87 ? -18.428 6.095 23.794 1.00 83.44 87 ASN A C 1
ATOM 717 O O . ASN A 1 87 ? -19.638 6.000 23.615 1.00 83.44 87 ASN A O 1
ATOM 721 N N . VAL A 1 88 ? -17.555 5.318 23.147 1.00 87.19 88 VAL A N 1
ATOM 722 C CA . VAL A 1 88 ? -17.976 4.201 22.289 1.00 87.19 88 VAL A CA 1
ATOM 723 C C . VAL A 1 88 ? -18.700 3.153 23.140 1.00 87.19 88 VAL A C 1
ATOM 725 O O . VAL A 1 88 ? -18.170 2.745 24.175 1.00 87.19 88 VAL A O 1
ATOM 728 N N . ASN A 1 89 ? -19.896 2.730 22.718 1.00 88.25 89 ASN A N 1
ATOM 729 C CA . ASN A 1 89 ? -20.612 1.630 23.365 1.00 88.25 89 ASN A CA 1
ATOM 730 C C . ASN A 1 89 ? -19.852 0.302 23.178 1.00 88.25 89 ASN A C 1
ATOM 732 O O . ASN A 1 89 ? -19.054 0.147 22.251 1.00 88.25 89 ASN A O 1
ATOM 736 N N . ASP A 1 90 ? -20.078 -0.659 24.072 1.00 86.19 90 ASP A N 1
ATOM 737 C CA . ASP A 1 90 ? -19.294 -1.896 24.058 1.00 86.19 90 ASP A CA 1
ATOM 738 C C . ASP A 1 90 ? -19.570 -2.731 22.797 1.00 86.19 90 ASP A C 1
ATOM 740 O O . ASP A 1 90 ? -18.634 -3.283 22.223 1.00 86.19 90 ASP A O 1
ATOM 744 N N . ASP A 1 91 ? -20.803 -2.726 22.279 1.00 86.44 91 ASP A N 1
ATOM 745 C CA . ASP A 1 91 ? -21.161 -3.420 21.035 1.00 86.44 91 ASP A CA 1
ATOM 746 C C . ASP A 1 91 ? -20.325 -2.948 19.835 1.00 86.44 91 ASP A C 1
ATOM 748 O O . ASP A 1 91 ? -19.763 -3.765 19.100 1.00 86.44 91 ASP A O 1
ATOM 752 N N . CYS A 1 92 ? -20.181 -1.633 19.639 1.00 87.88 92 CYS A N 1
ATOM 753 C CA . CYS A 1 92 ? -19.340 -1.101 18.566 1.00 87.88 92 CYS A CA 1
ATOM 754 C C . CYS A 1 92 ? -17.859 -1.291 18.847 1.00 87.88 92 CYS A C 1
ATOM 756 O O . CYS A 1 92 ? -17.089 -1.532 17.918 1.00 87.88 92 CYS A O 1
ATOM 758 N N . LEU A 1 93 ? -17.456 -1.252 20.116 1.00 88.56 93 LEU A N 1
ATOM 759 C CA . LEU A 1 93 ? -16.087 -1.564 20.502 1.00 88.56 93 LEU A CA 1
ATOM 760 C C . LEU A 1 93 ? -15.711 -3.006 20.122 1.00 88.56 93 LEU A C 1
ATOM 762 O O . LEU A 1 93 ? -14.624 -3.237 19.597 1.00 88.56 93 LEU A O 1
ATOM 766 N N . PHE A 1 94 ? -16.625 -3.966 20.297 1.00 86.06 94 PHE A N 1
ATOM 767 C CA . PHE A 1 94 ? -16.433 -5.354 19.862 1.00 86.06 94 PHE A CA 1
ATOM 768 C C . PHE A 1 94 ? -16.411 -5.517 18.337 1.00 86.06 94 PHE A C 1
ATOM 770 O O . PHE A 1 94 ? -15.766 -6.445 17.837 1.00 86.06 94 PHE A O 1
ATOM 777 N N . LYS A 1 95 ? -17.085 -4.631 17.591 1.00 87.31 95 LYS A N 1
ATOM 778 C CA . LYS A 1 95 ? -17.060 -4.607 16.119 1.00 87.31 95 LYS A CA 1
ATOM 779 C C . LYS A 1 95 ? -15.820 -3.918 15.541 1.00 87.31 95 LYS A C 1
ATOM 781 O O . LYS A 1 95 ? -15.452 -4.225 14.407 1.00 87.31 95 LYS A O 1
ATOM 786 N N . MET A 1 96 ? -15.150 -3.064 16.316 1.00 88.56 96 MET A N 1
ATOM 787 C CA . MET A 1 96 ? -14.009 -2.250 15.883 1.00 88.56 96 MET A CA 1
ATOM 788 C C . MET A 1 96 ? -12.904 -3.038 15.154 1.00 88.56 96 MET A C 1
ATOM 790 O O . MET A 1 96 ? -12.516 -2.598 14.076 1.00 88.56 96 MET A O 1
ATOM 794 N N . PRO A 1 97 ? -12.434 -4.215 15.623 1.00 89.88 97 PRO A N 1
ATOM 795 C CA . PRO A 1 97 ? -11.421 -4.979 14.888 1.00 89.88 97 PRO A CA 1
ATOM 796 C C . PRO A 1 97 ? -11.874 -5.403 13.485 1.00 89.88 97 PRO A C 1
ATOM 798 O O . PRO A 1 97 ? -11.077 -5.395 12.555 1.00 89.88 97 PRO A O 1
ATOM 801 N N . GLY A 1 98 ? -13.159 -5.738 13.318 1.00 88.88 98 GLY A N 1
ATOM 802 C CA . GLY A 1 98 ? -13.726 -6.091 12.015 1.00 88.88 98 GLY A CA 1
ATOM 803 C C . GLY A 1 98 ? -13.824 -4.889 11.074 1.00 88.88 98 GLY A C 1
ATOM 804 O O . GLY A 1 98 ? -13.491 -5.017 9.901 1.00 88.88 98 GLY A O 1
ATOM 805 N N . ILE A 1 99 ? -14.215 -3.723 11.600 1.00 91.12 99 ILE A N 1
ATOM 806 C CA . ILE A 1 99 ? -14.247 -2.447 10.860 1.00 91.12 99 ILE A CA 1
ATOM 807 C C . ILE A 1 99 ? -12.842 -2.062 10.383 1.00 91.12 99 ILE A C 1
ATOM 809 O O . ILE A 1 99 ? -12.649 -1.722 9.215 1.00 91.12 99 ILE A O 1
ATOM 813 N N . ILE A 1 100 ? -11.847 -2.162 11.272 1.00 92.19 100 ILE A N 1
ATOM 814 C CA . ILE A 1 100 ? -10.450 -1.890 10.926 1.00 92.19 100 ILE A CA 1
ATOM 815 C C . ILE A 1 100 ? -9.982 -2.858 9.841 1.00 92.19 100 ILE A C 1
ATOM 817 O O . ILE A 1 100 ? -9.455 -2.417 8.826 1.00 92.19 100 ILE A O 1
ATOM 821 N N . ALA A 1 101 ? -10.209 -4.160 10.020 1.00 90.75 101 ALA A N 1
ATOM 822 C CA . ALA A 1 101 ? -9.762 -5.162 9.062 1.00 90.75 101 ALA A CA 1
ATOM 823 C C . ALA A 1 101 ? -10.383 -4.985 7.674 1.00 90.75 101 ALA A C 1
ATOM 825 O O . ALA A 1 101 ? -9.691 -5.123 6.670 1.00 90.75 101 ALA A O 1
ATOM 826 N N . GLN A 1 102 ? -11.668 -4.632 7.612 1.00 91.94 102 GLN A N 1
ATOM 827 C CA . GLN A 1 102 ? -12.335 -4.306 6.356 1.00 91.94 102 GLN A CA 1
ATOM 828 C C . GLN A 1 102 ? -11.679 -3.108 5.667 1.00 91.94 102 GLN A C 1
ATOM 830 O O . GLN A 1 102 ? -11.396 -3.169 4.476 1.00 91.94 102 GLN A O 1
ATOM 835 N N . ASN A 1 103 ? -11.405 -2.039 6.411 1.00 93.75 103 ASN A N 1
ATOM 836 C CA . ASN A 1 103 ? -10.795 -0.844 5.841 1.00 93.75 103 ASN A CA 1
ATOM 837 C C . ASN A 1 103 ? -9.330 -1.062 5.429 1.00 93.75 103 ASN A C 1
ATOM 839 O O . ASN A 1 103 ? -8.895 -0.481 4.440 1.00 93.75 103 ASN A O 1
ATOM 843 N N . VAL A 1 104 ? -8.581 -1.909 6.143 1.00 94.31 104 VAL A N 1
ATOM 844 C CA . VAL A 1 104 ? -7.232 -2.341 5.735 1.00 94.31 104 VAL A CA 1
ATOM 845 C C . VAL A 1 104 ? -7.293 -3.159 4.449 1.00 94.31 104 VAL A C 1
ATOM 847 O O . VAL A 1 104 ? -6.517 -2.917 3.534 1.00 94.31 104 VAL A O 1
ATOM 850 N N . HIS A 1 105 ? -8.241 -4.089 4.345 1.00 93.38 105 HIS A N 1
ATOM 851 C CA . HIS A 1 105 ? -8.419 -4.880 3.132 1.00 93.38 105 HIS A CA 1
ATOM 852 C C . HIS A 1 105 ? -8.754 -3.999 1.920 1.00 93.38 105 HIS A C 1
ATOM 854 O O . HIS A 1 105 ? -8.093 -4.112 0.895 1.00 93.38 105 HIS A O 1
ATOM 860 N N . GLN A 1 106 ? -9.692 -3.060 2.069 1.00 94.69 106 GLN A N 1
ATOM 861 C CA . GLN A 1 106 ? -10.050 -2.100 1.018 1.00 94.69 106 GLN A CA 1
ATOM 862 C C . GLN A 1 106 ? -8.880 -1.189 0.623 1.00 94.69 106 GLN A C 1
ATOM 864 O O . GLN A 1 106 ? -8.689 -0.910 -0.559 1.00 94.69 106 GLN A O 1
ATOM 869 N N . LEU A 1 107 ? -8.076 -0.744 1.596 1.00 95.19 107 LEU A N 1
ATOM 870 C CA . LEU A 1 107 ? -6.837 -0.018 1.320 1.00 95.19 107 LEU A CA 1
ATOM 871 C C . LEU A 1 107 ? -5.892 -0.869 0.465 1.00 95.19 107 LEU A C 1
ATOM 873 O O . LEU A 1 107 ? -5.370 -0.378 -0.533 1.00 95.19 107 LEU A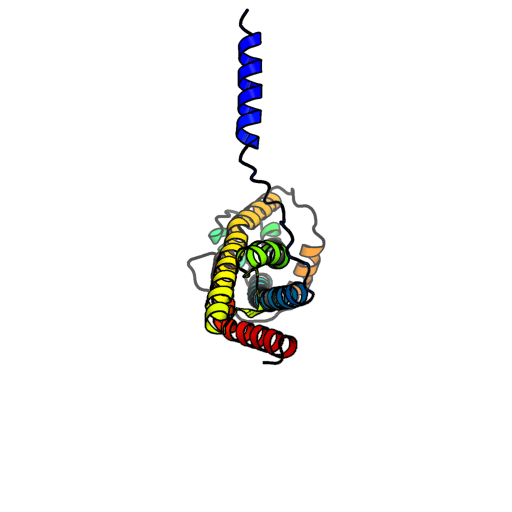 O 1
ATOM 877 N N . ASN A 1 108 ? -5.684 -2.131 0.842 1.00 95.19 108 ASN A N 1
ATOM 878 C CA . ASN A 1 108 ? -4.778 -3.018 0.122 1.00 95.19 108 ASN A CA 1
ATOM 879 C C . ASN A 1 108 ? -5.259 -3.273 -1.307 1.00 95.19 108 ASN A C 1
ATOM 881 O O . ASN A 1 108 ? -4.463 -3.152 -2.231 1.00 95.19 108 ASN A O 1
ATOM 885 N N . GLU A 1 109 ? -6.553 -3.545 -1.497 1.00 94.50 109 GLU A N 1
ATOM 886 C CA . GLU A 1 109 ? -7.157 -3.695 -2.827 1.00 94.50 109 GLU A CA 1
ATOM 887 C C . GLU A 1 109 ? -6.962 -2.439 -3.682 1.00 94.50 109 GLU A C 1
ATOM 889 O O . GLU A 1 109 ? -6.620 -2.540 -4.857 1.00 94.50 109 GLU A O 1
ATOM 894 N N . GLN A 1 110 ? -7.135 -1.246 -3.103 1.00 94.69 110 GLN A N 1
ATOM 895 C CA . GLN A 1 110 ? -6.965 0.005 -3.840 1.00 94.69 110 GLN A CA 1
ATOM 896 C C . GLN A 1 110 ? -5.506 0.270 -4.231 1.00 94.69 110 GLN A C 1
ATOM 898 O O . GLN A 1 110 ? -5.250 0.798 -5.313 1.00 94.69 110 GLN A O 1
ATOM 903 N N . VAL A 1 111 ? -4.556 -0.044 -3.348 1.00 95.06 111 VAL A N 1
ATOM 904 C CA . VAL A 1 111 ? -3.125 0.150 -3.614 1.00 95.06 111 VAL A CA 1
ATOM 905 C C . VAL A 1 111 ? -2.645 -0.874 -4.637 1.00 95.06 111 VAL A C 1
ATOM 907 O O . VAL A 1 111 ? -2.084 -0.481 -5.657 1.00 95.06 111 VAL A O 1
ATOM 910 N N . PHE A 1 112 ? -2.930 -2.158 -4.414 1.00 95.56 112 PHE A N 1
ATOM 911 C CA . PHE A 1 112 ? -2.564 -3.237 -5.330 1.00 95.56 112 PHE A CA 1
ATOM 912 C C . PHE A 1 112 ? -3.211 -3.046 -6.708 1.00 95.56 112 PHE A C 1
ATOM 914 O O . PHE A 1 112 ? -2.520 -2.986 -7.717 1.00 95.56 112 PHE A O 1
ATOM 921 N N . GLY A 1 113 ? -4.523 -2.799 -6.752 1.00 93.88 113 GLY A N 1
ATOM 922 C CA . GLY A 1 113 ? -5.259 -2.573 -7.999 1.00 93.88 113 GLY A CA 1
ATOM 923 C C . GLY A 1 113 ? -4.886 -1.287 -8.745 1.00 93.88 113 GLY A C 1
ATOM 924 O O . GLY A 1 113 ? -5.404 -1.046 -9.832 1.00 93.88 113 GLY A O 1
ATOM 925 N N . SER A 1 114 ? -4.016 -0.437 -8.184 1.00 95.12 114 SER A N 1
ATOM 926 C CA . SER A 1 114 ? -3.494 0.739 -8.887 1.00 95.12 114 SER A CA 1
ATOM 927 C C . SER A 1 114 ? -2.232 0.459 -9.703 1.00 95.12 114 SER A C 1
ATOM 929 O O . SER A 1 114 ? -1.896 1.281 -10.550 1.00 95.12 114 SER A O 1
ATOM 931 N N . ILE A 1 115 ? -1.554 -0.674 -9.482 1.00 94.31 115 ILE A N 1
ATOM 932 C CA . ILE A 1 115 ? -0.237 -0.965 -10.067 1.00 94.31 115 ILE A CA 1
ATOM 933 C C . ILE A 1 115 ? -0.294 -0.976 -11.593 1.00 94.31 115 ILE A C 1
ATOM 935 O O . ILE A 1 115 ? 0.432 -0.198 -12.205 1.00 94.31 115 ILE A O 1
ATOM 939 N N . ASP A 1 116 ? -1.200 -1.754 -12.190 1.00 92.12 116 ASP A N 1
ATOM 940 C CA . ASP A 1 116 ? -1.411 -1.794 -13.646 1.00 92.12 116 ASP A CA 1
ATOM 941 C C . ASP A 1 116 ? -1.575 -0.381 -14.235 1.00 92.12 116 ASP A C 1
ATOM 943 O O . ASP A 1 116 ? -0.841 0.040 -15.132 1.00 92.12 116 ASP A O 1
ATOM 947 N N . GLY A 1 117 ? -2.498 0.404 -13.672 1.00 88.62 117 GLY A N 1
ATOM 948 C CA . GLY A 1 117 ? -2.766 1.762 -14.143 1.00 88.62 117 GLY A CA 1
ATOM 949 C C . GLY A 1 117 ? -1.551 2.686 -14.031 1.00 88.62 117 GLY A C 1
ATOM 950 O O . GLY A 1 117 ? -1.332 3.524 -14.909 1.00 88.62 117 GLY A O 1
ATOM 951 N N . LEU A 1 118 ? -0.743 2.535 -12.978 1.00 89.75 118 LEU A N 1
ATOM 952 C CA . LEU A 1 118 ? 0.485 3.307 -12.797 1.00 89.75 118 LEU A CA 1
ATOM 953 C C . LEU A 1 118 ? 1.564 2.882 -13.797 1.00 89.75 118 LEU A C 1
ATOM 955 O O . LEU A 1 118 ? 2.123 3.744 -14.474 1.00 89.75 118 LEU A O 1
ATOM 959 N N . VAL A 1 119 ? 1.812 1.581 -13.962 1.00 89.31 119 VAL A N 1
ATOM 960 C CA . VAL A 1 119 ? 2.785 1.062 -14.938 1.00 89.31 119 VAL A CA 1
ATOM 961 C C . VAL A 1 119 ? 2.399 1.498 -16.349 1.00 89.31 119 VAL A C 1
ATOM 963 O O . VAL A 1 119 ? 3.216 2.087 -17.055 1.00 89.31 119 VAL A O 1
ATOM 966 N N . SER A 1 120 ? 1.130 1.334 -16.719 1.00 87.19 120 SER A N 1
ATOM 967 C CA . SER A 1 120 ? 0.589 1.762 -18.013 1.00 87.19 120 SER A CA 1
ATOM 968 C C . SER A 1 120 ? 0.688 3.277 -18.240 1.00 87.19 120 SER A C 1
ATOM 970 O O . SER A 1 120 ? 0.752 3.725 -19.383 1.00 87.19 120 SER A O 1
ATOM 972 N N . THR A 1 121 ? 0.738 4.077 -17.171 1.00 85.19 121 THR A N 1
ATOM 973 C CA . THR A 1 121 ? 0.913 5.534 -17.258 1.00 85.19 121 THR A CA 1
ATOM 974 C C . THR A 1 121 ? 2.384 5.926 -17.393 1.00 85.19 121 THR A C 1
ATOM 976 O O . THR A 1 121 ? 2.730 6.710 -18.274 1.00 85.19 121 THR A O 1
ATOM 979 N N . TYR A 1 122 ? 3.262 5.416 -16.526 1.00 84.06 122 TYR A N 1
ATOM 980 C CA . TYR A 1 122 ? 4.648 5.889 -16.438 1.00 84.06 122 TYR A CA 1
ATOM 981 C C . TYR A 1 122 ? 5.590 5.201 -17.413 1.00 84.06 122 TYR A C 1
ATOM 983 O O . TYR A 1 122 ? 6.512 5.847 -17.911 1.00 84.06 122 TYR A O 1
ATOM 991 N N . LEU A 1 123 ? 5.364 3.921 -17.714 1.00 82.94 123 LEU A N 1
ATOM 992 C CA . LEU A 1 123 ? 6.262 3.170 -18.581 1.00 82.94 123 LEU A CA 1
ATOM 993 C C . LEU A 1 123 ? 6.351 3.797 -19.984 1.00 82.94 123 LEU A C 1
ATOM 995 O O . LEU A 1 123 ? 7.466 4.100 -20.396 1.00 82.94 123 LEU A O 1
ATOM 999 N N . PRO A 1 124 ? 5.252 4.130 -20.692 1.00 80.25 124 PRO A N 1
ATOM 1000 C CA . PRO A 1 124 ? 5.353 4.750 -22.018 1.00 80.25 124 PRO A CA 1
ATOM 1001 C C . PRO A 1 124 ? 5.937 6.169 -21.999 1.00 80.25 124 PRO A C 1
ATOM 1003 O O . PRO A 1 124 ? 6.486 6.624 -23.000 1.00 80.25 124 PRO A O 1
ATOM 1006 N N . LEU A 1 125 ? 5.798 6.889 -20.879 1.00 75.81 125 LEU A N 1
ATOM 1007 C CA . LEU A 1 125 ? 6.328 8.247 -20.724 1.00 75.81 125 LEU A CA 1
ATOM 1008 C C . LEU A 1 125 ? 7.845 8.259 -20.541 1.00 75.81 125 LEU A C 1
ATOM 1010 O O . LEU A 1 125 ? 8.504 9.219 -20.942 1.00 75.81 125 LEU A O 1
ATOM 1014 N N . LEU A 1 126 ? 8.378 7.222 -19.900 1.00 75.81 126 LEU A N 1
ATOM 1015 C CA . LEU A 1 126 ? 9.782 7.145 -19.520 1.00 75.81 126 LEU A CA 1
ATOM 1016 C C . LEU A 1 126 ? 10.586 6.251 -20.474 1.00 75.81 126 LEU A C 1
ATOM 1018 O O . LEU A 1 126 ? 11.775 6.497 -20.671 1.00 75.81 126 LEU A O 1
ATOM 1022 N N . LEU A 1 127 ? 9.956 5.258 -21.112 1.00 75.38 127 LEU A N 1
ATOM 1023 C CA . LEU A 1 127 ? 10.637 4.322 -22.000 1.00 75.38 127 LEU A CA 1
ATOM 1024 C C . LEU A 1 127 ? 11.114 5.015 -23.296 1.00 75.38 127 LEU A C 1
ATOM 1026 O O . LEU A 1 127 ? 10.328 5.675 -23.984 1.00 75.38 127 LEU A O 1
ATOM 1030 N N . PRO A 1 128 ? 12.392 4.857 -23.685 1.00 70.06 128 PRO A N 1
ATOM 1031 C CA . PRO A 1 128 ? 12.891 5.363 -24.956 1.00 70.06 128 PRO A CA 1
ATOM 1032 C C . PRO A 1 128 ? 12.176 4.717 -26.144 1.00 70.06 128 PRO A C 1
ATOM 1034 O O . PRO A 1 128 ? 11.914 3.518 -26.152 1.00 70.06 128 PRO A O 1
ATOM 1037 N N . ARG A 1 129 ? 11.978 5.486 -27.221 1.00 67.75 129 ARG A N 1
ATOM 1038 C CA . ARG A 1 129 ? 11.398 4.982 -28.484 1.00 67.75 129 ARG A CA 1
ATOM 1039 C C . ARG A 1 129 ? 12.235 3.890 -29.168 1.00 67.75 129 ARG A C 1
ATOM 1041 O O . ARG A 1 129 ? 11.741 3.239 -30.076 1.00 67.75 129 ARG A O 1
ATOM 1048 N N . GLN A 1 130 ? 13.504 3.728 -28.789 1.00 65.94 130 GLN A N 1
ATOM 1049 C CA . GLN A 1 130 ? 14.420 2.733 -29.350 1.00 65.94 130 GLN A CA 1
ATOM 1050 C C . GLN A 1 130 ? 15.152 1.996 -28.224 1.00 65.94 130 GLN A C 1
ATOM 1052 O O . GLN A 1 130 ? 16.173 2.472 -27.718 1.00 65.94 130 GLN A O 1
ATOM 1057 N N . LEU A 1 131 ? 14.632 0.818 -27.864 1.00 69.62 131 LEU A N 1
ATOM 1058 C CA . LEU A 1 131 ? 15.190 -0.069 -26.834 1.00 69.62 131 LEU A CA 1
ATOM 1059 C C . LEU A 1 131 ? 16.619 -0.532 -27.153 1.00 69.62 131 LEU A C 1
ATOM 1061 O O . LEU A 1 131 ? 17.441 -0.639 -26.255 1.00 69.62 131 LEU A O 1
ATOM 1065 N N . SER A 1 132 ? 16.966 -0.672 -28.434 1.00 65.50 132 SER A N 1
ATOM 1066 C CA . SER A 1 132 ? 18.307 -1.062 -28.899 1.00 65.50 132 SER A CA 1
ATOM 1067 C C . SER A 1 132 ? 19.420 -0.042 -28.601 1.00 65.50 132 SER A C 1
ATOM 1069 O O . SER A 1 132 ? 20.576 -0.278 -28.939 1.00 65.50 132 SER A O 1
ATOM 1071 N N . THR A 1 133 ? 19.079 1.127 -28.049 1.00 66.94 133 THR A N 1
ATOM 1072 C CA . THR A 1 133 ? 20.033 2.190 -27.676 1.00 66.94 133 THR A CA 1
ATOM 1073 C C . THR A 1 133 ? 20.152 2.389 -26.164 1.00 66.94 133 THR A C 1
ATOM 1075 O O . THR A 1 133 ? 20.841 3.316 -25.719 1.00 66.94 133 THR A O 1
ATOM 1078 N N . LEU A 1 134 ? 19.457 1.559 -25.380 1.00 73.62 134 LEU A N 1
ATOM 1079 C CA . LEU A 1 134 ? 19.649 1.488 -23.939 1.00 73.62 134 LEU A CA 1
ATOM 1080 C C . LEU A 1 134 ? 20.955 0.750 -23.657 1.00 73.62 134 LEU A C 1
ATOM 1082 O O . LEU A 1 134 ? 21.094 -0.428 -23.967 1.00 73.62 134 LEU A O 1
ATOM 1086 N N . ASP A 1 135 ? 21.910 1.471 -23.080 1.00 78.12 135 ASP A N 1
ATOM 1087 C CA . ASP A 1 135 ? 23.003 0.865 -22.334 1.00 78.12 135 ASP A CA 1
ATOM 1088 C C . ASP A 1 135 ? 22.566 0.646 -20.876 1.00 78.12 135 ASP A C 1
ATOM 1090 O O . ASP A 1 135 ? 21.561 1.208 -20.425 1.00 78.12 135 ASP A O 1
ATOM 1094 N N . ASP A 1 136 ? 23.331 -0.153 -20.127 1.00 76.69 136 ASP A N 1
ATOM 1095 C CA . ASP A 1 136 ? 23.016 -0.478 -18.728 1.00 76.69 136 ASP A CA 1
ATOM 1096 C C . ASP A 1 136 ? 22.818 0.785 -17.881 1.00 76.69 136 ASP A C 1
ATOM 1098 O O . ASP A 1 136 ? 21.891 0.883 -17.087 1.00 76.69 136 ASP A O 1
ATOM 1102 N N . ARG A 1 137 ? 23.631 1.822 -18.110 1.00 82.19 137 ARG A N 1
ATOM 1103 C CA . ARG A 1 137 ? 23.529 3.078 -17.361 1.00 82.19 137 ARG A CA 1
ATOM 1104 C C . ARG A 1 137 ? 22.196 3.794 -17.594 1.00 82.19 137 ARG A C 1
ATOM 1106 O O . ARG A 1 137 ? 21.611 4.322 -16.650 1.00 82.19 137 ARG A O 1
ATOM 1113 N N . ARG A 1 138 ? 21.727 3.863 -18.840 1.00 81.25 138 ARG A N 1
ATOM 1114 C CA . ARG A 1 138 ? 20.429 4.472 -19.165 1.00 81.25 138 ARG A CA 1
ATOM 1115 C C . ARG A 1 138 ? 19.271 3.635 -18.651 1.00 81.25 138 ARG A C 1
ATOM 1117 O O . ARG A 1 138 ? 18.248 4.211 -18.284 1.00 81.25 138 ARG A O 1
ATOM 1124 N N . LEU A 1 139 ? 19.429 2.312 -18.625 1.00 81.56 139 LEU A N 1
ATOM 1125 C CA . LEU A 1 139 ? 18.443 1.413 -18.038 1.00 81.56 139 LEU A CA 1
ATOM 1126 C C . LEU A 1 139 ? 18.311 1.687 -16.536 1.00 81.56 139 LEU A C 1
ATOM 1128 O O . LEU A 1 139 ? 17.197 1.828 -16.042 1.00 81.56 139 LEU A O 1
ATOM 1132 N N . ASP A 1 140 ? 19.425 1.889 -15.837 1.00 83.00 140 ASP A N 1
ATOM 1133 C CA . ASP A 1 140 ? 19.433 2.194 -14.401 1.00 83.00 140 ASP A CA 1
ATOM 1134 C C . ASP A 1 140 ? 18.724 3.511 -14.094 1.00 83.00 140 ASP A C 1
ATOM 1136 O O . ASP A 1 140 ? 17.859 3.574 -13.218 1.00 83.00 140 ASP A O 1
ATOM 1140 N N . GLU A 1 141 ? 19.053 4.564 -14.846 1.00 84.88 141 GLU A N 1
ATOM 1141 C CA . GLU A 1 141 ? 18.426 5.882 -14.707 1.00 84.88 141 GLU A CA 1
ATOM 1142 C C . GLU A 1 141 ? 16.910 5.809 -14.985 1.00 84.88 141 GLU A C 1
ATOM 1144 O O . GLU A 1 141 ? 16.107 6.410 -14.261 1.00 84.88 141 GLU A O 1
ATOM 1149 N N . LEU A 1 142 ? 16.507 5.024 -15.991 1.00 85.00 142 LEU A N 1
ATOM 1150 C CA . LEU A 1 142 ? 15.108 4.781 -16.336 1.00 85.00 142 LEU A CA 1
ATOM 1151 C C . LEU A 1 142 ? 14.357 4.056 -15.213 1.00 85.00 142 LEU A C 1
ATOM 1153 O O . LEU A 1 142 ? 13.320 4.539 -14.750 1.00 85.00 142 LEU A O 1
ATOM 1157 N N . LEU A 1 143 ? 14.868 2.907 -14.769 1.00 86.25 143 LEU A N 1
ATOM 1158 C CA . LEU A 1 143 ? 14.222 2.091 -13.741 1.00 86.25 143 LEU A CA 1
ATOM 1159 C C . LEU A 1 143 ? 14.165 2.829 -12.410 1.00 86.25 143 LEU A C 1
ATOM 1161 O O . LEU A 1 143 ? 13.156 2.758 -11.710 1.00 86.25 143 LEU A O 1
ATOM 1165 N N . GLN A 1 144 ? 15.193 3.613 -12.085 1.00 87.88 144 GLN A N 1
ATOM 1166 C CA . GLN A 1 144 ? 15.163 4.486 -10.920 1.00 87.88 144 GLN A CA 1
ATOM 1167 C C . GLN A 1 144 ? 14.054 5.539 -11.024 1.00 87.88 144 GLN A C 1
ATOM 1169 O O . GLN A 1 144 ? 13.357 5.781 -10.036 1.00 87.88 144 GLN A O 1
ATOM 1174 N N . SER A 1 145 ? 13.856 6.142 -12.201 1.00 87.75 145 SER A N 1
ATOM 1175 C CA . SER A 1 145 ? 12.788 7.122 -12.423 1.00 87.75 145 SER A CA 1
ATOM 1176 C C . SER A 1 145 ? 11.395 6.496 -12.301 1.00 87.75 145 SER A C 1
ATOM 1178 O O . SER A 1 145 ? 10.549 7.040 -11.585 1.00 87.75 145 SER A O 1
ATOM 1180 N N . ILE A 1 146 ? 11.180 5.325 -12.913 1.00 88.06 146 ILE A N 1
ATOM 1181 C CA . ILE A 1 146 ? 9.927 4.564 -12.782 1.00 88.06 146 ILE A CA 1
ATOM 1182 C C . ILE A 1 146 ? 9.692 4.213 -11.310 1.00 88.06 146 ILE A C 1
ATOM 1184 O O . ILE A 1 146 ? 8.618 4.478 -10.777 1.00 88.06 146 ILE A O 1
ATOM 1188 N N . ASN A 1 147 ? 10.710 3.710 -10.612 1.00 90.25 147 ASN A N 1
ATOM 1189 C CA . ASN A 1 147 ? 10.593 3.328 -9.209 1.00 90.25 147 ASN A CA 1
ATOM 1190 C C . ASN A 1 147 ? 10.248 4.506 -8.297 1.00 90.25 147 ASN A C 1
ATOM 1192 O O . ASN A 1 147 ? 9.409 4.370 -7.410 1.00 90.25 147 ASN A O 1
ATOM 1196 N N . GLN A 1 148 ? 10.834 5.680 -8.530 1.00 89.12 148 GLN A N 1
ATOM 1197 C CA . GLN A 1 148 ? 10.480 6.889 -7.785 1.00 89.12 148 GLN A CA 1
ATOM 1198 C C . GLN A 1 148 ? 9.031 7.318 -8.034 1.00 89.12 148 GLN A C 1
ATOM 1200 O O . GLN A 1 148 ? 8.333 7.660 -7.076 1.00 89.12 148 GLN A O 1
ATOM 1205 N N . ALA A 1 149 ? 8.568 7.272 -9.287 1.00 88.38 149 ALA A N 1
ATOM 1206 C CA . ALA A 1 149 ? 7.183 7.586 -9.633 1.00 88.38 149 ALA A CA 1
ATOM 1207 C C . ALA A 1 149 ? 6.204 6.598 -8.980 1.00 88.38 149 ALA A C 1
ATOM 1209 O O . ALA A 1 149 ? 5.247 7.017 -8.328 1.00 88.38 149 ALA A O 1
ATOM 1210 N N . MET A 1 150 ? 6.498 5.299 -9.064 1.00 91.00 150 MET A N 1
ATOM 1211 C CA . MET A 1 150 ? 5.702 4.238 -8.444 1.00 91.00 150 MET A CA 1
ATOM 1212 C C . MET A 1 150 ? 5.639 4.394 -6.925 1.00 91.00 150 MET A C 1
ATOM 1214 O O . MET A 1 150 ? 4.551 4.380 -6.352 1.00 91.00 150 MET A O 1
ATOM 1218 N N . VAL A 1 151 ? 6.779 4.613 -6.259 1.00 89.88 151 VAL A N 1
ATOM 1219 C CA . VAL A 1 151 ? 6.817 4.875 -4.811 1.00 89.88 151 VAL A CA 1
ATOM 1220 C C . VAL A 1 151 ? 5.958 6.088 -4.470 1.00 89.88 151 VAL A C 1
ATOM 1222 O O . VAL A 1 151 ? 5.123 6.008 -3.571 1.00 89.88 151 VAL A O 1
ATOM 1225 N N . PHE A 1 152 ? 6.140 7.210 -5.169 1.00 91.31 152 PHE A N 1
ATOM 1226 C CA . PHE A 1 152 ? 5.384 8.427 -4.890 1.00 91.31 152 PHE A CA 1
ATOM 1227 C C . PHE A 1 152 ? 3.874 8.185 -4.994 1.00 91.31 152 PHE A C 1
ATOM 1229 O O . PHE A 1 152 ? 3.140 8.487 -4.051 1.00 91.31 152 PHE A O 1
ATOM 1236 N N . GLU A 1 153 ? 3.420 7.583 -6.090 1.00 92.56 153 GLU A N 1
ATOM 1237 C CA . GLU A 1 153 ? 1.999 7.354 -6.340 1.00 92.56 153 GLU A CA 1
ATOM 1238 C C . GLU A 1 153 ? 1.385 6.334 -5.382 1.00 92.56 153 GLU A C 1
ATOM 1240 O O . GLU A 1 153 ? 0.328 6.598 -4.811 1.00 92.56 153 GLU A O 1
ATOM 1245 N N . LEU A 1 154 ? 2.051 5.207 -5.115 1.00 93.38 154 LEU A N 1
ATOM 1246 C CA . LEU A 1 154 ? 1.548 4.208 -4.165 1.00 93.38 154 LEU A CA 1
ATOM 1247 C C . LEU A 1 154 ? 1.404 4.807 -2.756 1.00 93.38 154 LEU A C 1
ATOM 1249 O O . LEU A 1 154 ? 0.391 4.602 -2.082 1.00 93.38 154 LEU A O 1
ATOM 1253 N N . ILE A 1 155 ? 2.372 5.623 -2.324 1.00 91.12 155 ILE A N 1
ATOM 1254 C CA . ILE A 1 155 ? 2.306 6.321 -1.034 1.00 91.12 155 ILE A CA 1
ATOM 1255 C C . ILE A 1 155 ? 1.184 7.366 -1.022 1.00 91.12 155 ILE A C 1
ATOM 1257 O O . ILE A 1 155 ? 0.456 7.459 -0.027 1.00 91.12 155 ILE A O 1
ATOM 1261 N N . GLN A 1 156 ? 0.998 8.110 -2.115 1.00 90.94 156 GLN A N 1
ATOM 1262 C CA . GLN A 1 156 ? -0.117 9.048 -2.265 1.00 90.94 156 GLN A CA 1
ATOM 1263 C C . GLN A 1 156 ? -1.469 8.330 -2.214 1.00 90.94 156 GLN A C 1
ATOM 1265 O O . GLN A 1 156 ? -2.372 8.785 -1.513 1.00 90.94 156 GLN A O 1
ATOM 1270 N N . LYS A 1 157 ? -1.622 7.174 -2.873 1.00 92.44 157 LYS A N 1
ATOM 1271 C CA . LYS A 1 157 ? -2.845 6.352 -2.797 1.00 92.44 157 LYS A CA 1
ATOM 1272 C C . LYS A 1 157 ? -3.147 5.944 -1.358 1.00 92.44 157 LYS A C 1
ATOM 1274 O O . LYS A 1 157 ? -4.281 6.113 -0.909 1.00 92.44 157 LYS A O 1
ATOM 1279 N N . MET A 1 158 ? -2.133 5.503 -0.610 1.00 92.44 158 MET A N 1
ATOM 1280 C CA . MET A 1 158 ? -2.292 5.169 0.809 1.00 92.44 158 MET A CA 1
ATOM 1281 C C . MET A 1 158 ? -2.691 6.374 1.669 1.00 92.44 158 MET A C 1
ATOM 1283 O O . MET A 1 158 ? -3.511 6.239 2.576 1.00 92.44 158 MET A O 1
ATOM 1287 N N . GLN A 1 159 ? -2.120 7.552 1.405 1.00 89.50 159 GLN A N 1
ATOM 1288 C CA . GLN A 1 159 ? -2.452 8.782 2.132 1.00 89.50 159 GLN A CA 1
ATOM 1289 C C . GLN A 1 159 ? -3.878 9.252 1.831 1.00 89.50 159 GLN A C 1
ATOM 1291 O O . GLN A 1 159 ? -4.636 9.526 2.759 1.00 89.50 159 GLN A O 1
ATOM 1296 N N . ASN A 1 160 ? -4.253 9.273 0.552 1.00 91.69 160 ASN A N 1
ATOM 1297 C CA . ASN A 1 160 ? -5.560 9.724 0.074 1.00 91.69 160 ASN A CA 1
ATOM 1298 C C . ASN A 1 160 ? -6.708 8.798 0.492 1.00 91.69 160 ASN A C 1
ATOM 1300 O O . ASN A 1 160 ? -7.864 9.217 0.500 1.00 91.69 160 ASN A O 1
ATOM 1304 N N . TYR A 1 161 ? -6.415 7.544 0.847 1.00 93.06 161 TYR A N 1
ATOM 1305 C CA . TYR A 1 161 ? -7.424 6.655 1.412 1.00 93.06 161 TYR A CA 1
ATOM 1306 C C . TYR A 1 161 ? -7.924 7.123 2.787 1.00 93.06 161 TYR A C 1
ATOM 1308 O O . TYR A 1 161 ? -9.077 6.866 3.128 1.00 93.06 161 TYR A O 1
ATOM 1316 N N . GLU A 1 162 ? -7.082 7.818 3.562 1.00 90.25 162 GLU A N 1
ATOM 1317 C CA . GLU A 1 162 ? -7.398 8.317 4.906 1.00 90.25 162 GLU A CA 1
ATOM 1318 C C . GLU A 1 162 ? -7.949 7.229 5.851 1.00 90.25 162 GLU A C 1
ATOM 1320 O O . GLU A 1 162 ? -9.032 7.361 6.432 1.00 90.25 162 GLU A O 1
ATOM 1325 N N . LEU A 1 163 ? -7.187 6.139 6.024 1.00 91.94 163 LEU A N 1
ATOM 1326 C CA . LEU A 1 163 ? -7.601 4.943 6.776 1.00 91.94 163 LEU A CA 1
ATOM 1327 C C . LEU A 1 163 ? -8.259 5.270 8.131 1.00 91.94 163 LEU A C 1
ATOM 1329 O O . LEU A 1 163 ? -9.365 4.811 8.426 1.00 91.94 163 LEU A O 1
ATOM 1333 N N . SER A 1 164 ? -7.606 6.105 8.942 1.00 91.25 164 SER A N 1
ATOM 1334 C CA . SER A 1 164 ? -8.098 6.499 10.266 1.00 91.25 164 SER A CA 1
ATOM 1335 C C . SER A 1 164 ? -9.424 7.262 10.193 1.00 91.25 164 SER A C 1
ATOM 1337 O O . SER A 1 164 ? -10.337 6.971 10.967 1.00 91.25 164 SER A O 1
ATOM 1339 N N . SER A 1 165 ? -9.578 8.185 9.237 1.00 90.19 165 SER A N 1
ATOM 1340 C CA . SER A 1 165 ? -10.819 8.947 9.033 1.00 90.19 165 SER A CA 1
ATOM 1341 C C . SER A 1 165 ? -11.996 8.036 8.685 1.00 90.19 165 SER A C 1
ATOM 1343 O O . SER A 1 165 ? -13.091 8.209 9.229 1.00 90.19 165 SER A O 1
ATOM 1345 N N . ARG A 1 166 ? -11.773 7.031 7.829 1.00 93.38 166 ARG A N 1
ATOM 1346 C CA . ARG A 1 166 ? -12.803 6.054 7.440 1.00 93.38 166 ARG A CA 1
ATOM 1347 C C . ARG A 1 166 ? -13.224 5.162 8.600 1.00 93.38 166 ARG A C 1
ATOM 1349 O O . ARG A 1 166 ? -14.419 5.029 8.860 1.00 93.38 166 ARG A O 1
ATOM 1356 N N . ILE A 1 167 ? -12.263 4.648 9.368 1.00 93.00 167 ILE A N 1
ATOM 1357 C CA . ILE A 1 167 ? -12.550 3.859 10.576 1.00 93.00 167 ILE A CA 1
ATOM 1358 C C . ILE A 1 167 ? -13.345 4.693 11.587 1.00 93.00 167 ILE A C 1
ATOM 1360 O O . ILE A 1 167 ? -14.340 4.219 12.131 1.00 93.00 167 ILE A O 1
ATOM 1364 N N . ILE A 1 168 ? -12.958 5.953 11.816 1.00 91.88 168 ILE A N 1
ATOM 1365 C CA . ILE A 1 168 ? -13.702 6.873 12.691 1.00 91.88 168 ILE A CA 1
ATOM 1366 C C . ILE A 1 168 ? -15.138 7.057 12.187 1.00 91.88 168 ILE A C 1
ATOM 1368 O O . ILE A 1 168 ? -16.073 7.059 12.993 1.00 91.88 168 ILE A O 1
ATOM 1372 N N . HIS A 1 169 ? -15.325 7.225 10.877 1.00 91.25 169 HIS A N 1
ATOM 1373 C CA . HIS A 1 169 ? -16.642 7.380 10.270 1.00 91.25 169 HIS A CA 1
ATOM 1374 C C . HIS A 1 169 ? -17.520 6.137 10.483 1.00 91.25 169 HIS A C 1
ATOM 1376 O O . HIS A 1 169 ? -18.619 6.259 11.023 1.00 91.25 169 HIS A O 1
ATOM 1382 N N . GLU A 1 170 ? -17.022 4.942 10.163 1.00 91.88 170 GLU A N 1
ATOM 1383 C CA . GLU A 1 170 ? -17.765 3.689 10.355 1.00 91.88 170 GLU A CA 1
ATOM 1384 C C . GLU A 1 170 ? -18.072 3.402 11.830 1.00 91.88 170 GLU A C 1
ATOM 1386 O O . GLU A 1 170 ? -19.175 2.975 12.176 1.00 91.88 170 GLU A O 1
ATOM 1391 N N . MET A 1 171 ? -17.138 3.713 12.731 1.00 91.12 171 MET A N 1
ATOM 1392 C CA . MET A 1 171 ? -17.364 3.588 14.171 1.00 91.12 171 MET A CA 1
ATOM 1393 C C . MET A 1 171 ? -18.475 4.520 14.668 1.00 91.12 171 MET A C 1
ATOM 1395 O O . MET A 1 171 ? -19.249 4.133 15.545 1.00 91.12 171 MET A O 1
ATOM 1399 N N . LYS A 1 172 ? -18.600 5.729 14.103 1.00 90.31 172 LYS A N 1
ATOM 1400 C CA . LYS A 1 172 ? -19.720 6.638 14.402 1.00 90.31 172 LYS A CA 1
ATOM 1401 C C . LYS A 1 172 ? -21.042 6.104 13.855 1.00 90.31 172 LYS A C 1
ATOM 1403 O O . LYS A 1 172 ? -22.036 6.146 14.575 1.00 90.31 172 LYS A O 1
ATOM 1408 N N . LEU A 1 173 ? -21.052 5.559 12.635 1.00 90.38 173 LEU A N 1
ATOM 1409 C CA . LEU A 1 173 ? -22.242 4.910 12.066 1.00 90.38 173 LEU A CA 1
ATOM 1410 C C . LEU A 1 173 ? -22.695 3.709 12.904 1.00 90.38 173 LEU A C 1
ATOM 1412 O O . LEU A 1 173 ? -23.891 3.470 13.065 1.00 90.38 173 LEU A O 1
ATOM 1416 N N . CYS A 1 174 ? -21.747 2.971 13.486 1.00 89.25 174 CYS A N 1
ATOM 1417 C CA . CYS A 1 174 ? -22.063 1.889 14.410 1.00 89.25 174 CYS A CA 1
ATOM 1418 C C . CYS A 1 174 ? -22.815 2.393 15.638 1.00 89.25 174 CYS A C 1
ATOM 1420 O O . CYS A 1 174 ? -23.831 1.813 16.019 1.00 89.25 174 CYS A O 1
ATOM 1422 N N . GLN A 1 175 ? -22.356 3.494 16.234 1.00 85.81 175 GLN A N 1
ATOM 1423 C CA . GLN A 1 175 ? -22.982 4.054 17.431 1.00 85.81 175 GLN A CA 1
ATOM 1424 C C . GLN A 1 175 ? -24.404 4.556 17.176 1.00 85.81 175 GLN A C 1
ATOM 1426 O O . GLN A 1 175 ? -25.239 4.492 18.075 1.00 85.81 175 GLN A O 1
ATOM 1431 N N . THR A 1 176 ? -24.693 5.036 15.965 1.00 86.06 176 THR A N 1
ATOM 1432 C CA . THR A 1 176 ? -26.038 5.483 15.577 1.00 86.06 176 THR A CA 1
ATOM 1433 C C . THR A 1 176 ? -26.955 4.338 15.140 1.00 86.06 176 THR A C 1
ATOM 1435 O O . THR A 1 176 ? -28.110 4.590 14.806 1.00 86.06 176 THR A O 1
ATOM 1438 N N . GLY A 1 177 ? -26.473 3.088 15.143 1.00 73.94 177 GLY A N 1
ATOM 1439 C CA . GLY A 1 177 ? -27.243 1.917 14.713 1.00 73.94 177 GLY A CA 1
ATOM 1440 C C . GLY A 1 177 ? -27.450 1.826 13.197 1.00 73.94 177 GLY A C 1
ATOM 1441 O O . GLY A 1 177 ? -28.263 1.027 12.746 1.00 73.94 177 GLY A O 1
ATOM 1442 N N . ALA A 1 178 ? -26.717 2.618 12.408 1.00 67.06 178 ALA A N 1
ATOM 1443 C CA . ALA A 1 178 ? -26.844 2.684 10.950 1.00 67.06 178 ALA A CA 1
ATOM 1444 C C . ALA A 1 178 ? -25.949 1.673 10.205 1.00 67.06 178 ALA A C 1
ATOM 1446 O O . ALA A 1 178 ? -25.811 1.752 8.985 1.00 67.06 178 ALA A O 1
ATOM 1447 N N . VAL A 1 179 ? -25.303 0.742 10.917 1.00 59.34 179 VAL A N 1
ATOM 1448 C CA . VAL A 1 179 ? -24.380 -0.222 10.302 1.00 59.34 179 VAL A CA 1
ATOM 1449 C C . VAL A 1 179 ? -25.137 -1.307 9.553 1.00 59.34 179 VAL A C 1
ATOM 1451 O O . VAL A 1 179 ? -25.947 -2.033 10.123 1.00 59.34 179 VAL A O 1
ATOM 1454 N N . THR A 1 180 ? -24.798 -1.446 8.277 1.00 55.44 180 THR A N 1
ATOM 1455 C CA . THR A 1 180 ? -25.128 -2.593 7.441 1.00 55.44 180 THR A CA 1
ATOM 1456 C C . THR A 1 180 ? -24.336 -3.817 7.908 1.00 55.44 180 THR A C 1
ATOM 1458 O O . THR A 1 180 ? -23.111 -3.778 8.023 1.00 55.44 180 THR A O 1
ATOM 1461 N N . ASP A 1 181 ? -25.030 -4.919 8.197 1.00 56.44 181 ASP A N 1
ATOM 1462 C CA . ASP A 1 181 ? -24.392 -6.198 8.521 1.00 56.44 181 ASP A CA 1
ATOM 1463 C C . ASP A 1 181 ? -23.520 -6.662 7.348 1.00 56.44 181 ASP A C 1
ATOM 1465 O O . ASP A 1 181 ? -24.015 -7.103 6.309 1.00 56.44 181 ASP A O 1
ATOM 1469 N N . ASN A 1 182 ? -22.200 -6.563 7.515 1.00 60.66 182 ASN A N 1
ATOM 1470 C CA . ASN A 1 182 ? -21.242 -6.902 6.473 1.00 60.66 182 ASN A CA 1
ATOM 1471 C C . ASN A 1 182 ? -20.688 -8.318 6.680 1.00 60.66 182 ASN A C 1
ATOM 1473 O O . ASN A 1 182 ? -20.064 -8.631 7.699 1.00 60.66 182 ASN A O 1
ATOM 1477 N N . LYS A 1 183 ? -20.893 -9.196 5.687 1.00 63.59 183 LYS A N 1
ATOM 1478 C CA . LYS A 1 183 ? -20.492 -10.616 5.754 1.00 63.59 183 LYS A CA 1
ATOM 1479 C C . LYS A 1 183 ? -18.981 -10.794 5.947 1.00 63.59 183 LYS A C 1
ATOM 1481 O O . LYS A 1 183 ? -18.582 -11.679 6.704 1.00 63.59 183 LYS A O 1
ATOM 1486 N N . PHE A 1 184 ? -18.165 -9.926 5.345 1.00 62.72 184 PHE A N 1
ATOM 1487 C CA . PHE A 1 184 ? -16.706 -9.922 5.498 1.00 62.72 184 PHE A CA 1
ATOM 1488 C C . PHE A 1 184 ? -16.281 -9.666 6.950 1.00 62.72 184 PHE A C 1
ATOM 1490 O O . PHE A 1 184 ? -15.543 -10.460 7.532 1.00 62.72 184 PHE A O 1
ATOM 1497 N N . ALA A 1 185 ? -16.842 -8.633 7.588 1.00 60.44 185 ALA A N 1
ATOM 1498 C CA . ALA A 1 185 ? -16.579 -8.336 8.993 1.00 60.44 185 ALA A CA 1
ATOM 1499 C C . ALA A 1 185 ? -16.931 -9.529 9.901 1.00 60.44 185 ALA A C 1
ATOM 1501 O O . ALA A 1 185 ? -16.196 -9.817 10.841 1.00 60.44 185 ALA A O 1
ATOM 1502 N N . SER A 1 186 ? -17.996 -10.279 9.585 1.00 61.84 186 SER A N 1
ATOM 1503 C CA . SER A 1 186 ? -18.385 -11.490 10.331 1.00 61.84 186 SER A CA 1
ATOM 1504 C C . SER A 1 186 ? -17.433 -12.687 10.143 1.00 61.84 186 SER A C 1
ATOM 1506 O O . SER A 1 186 ? -17.295 -13.519 11.044 1.00 61.84 186 SER A O 1
ATOM 1508 N N . GLN A 1 187 ? -16.783 -12.801 8.978 1.00 62.78 187 GLN A N 1
ATOM 1509 C CA . GLN A 1 187 ? -15.774 -13.831 8.696 1.00 62.78 187 GLN A CA 1
ATOM 1510 C C . GLN A 1 187 ? -14.456 -13.495 9.382 1.00 62.78 187 GLN A C 1
ATOM 1512 O O . GLN A 1 187 ? -13.902 -14.336 10.091 1.00 62.78 187 GLN A O 1
ATOM 1517 N N . VAL A 1 188 ? -14.010 -12.245 9.263 1.00 61.22 188 VAL A N 1
ATOM 1518 C CA . VAL A 1 188 ? -12.816 -11.772 9.957 1.00 61.22 188 VAL A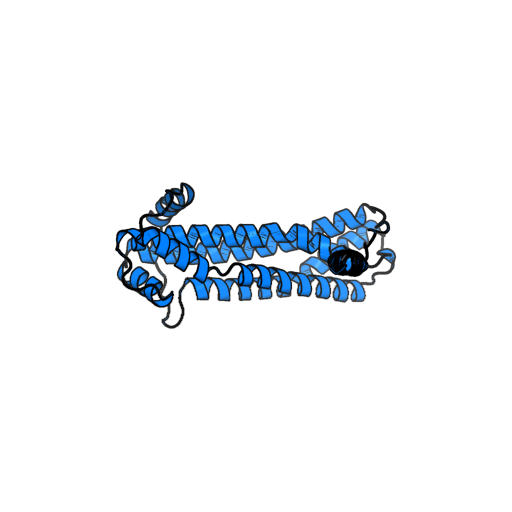 CA 1
ATOM 1519 C C . VAL A 1 188 ? -13.016 -11.862 11.468 1.00 61.22 188 VAL A C 1
ATOM 1521 O O . VAL A 1 188 ? -12.176 -12.420 12.158 1.00 61.22 188 VAL A O 1
ATOM 1524 N N . GLN A 1 189 ? -14.171 -11.460 12.006 1.00 60.31 189 GLN A N 1
ATOM 1525 C CA . GLN A 1 189 ? -14.474 -11.631 13.432 1.00 60.31 189 GLN A CA 1
ATOM 1526 C C . GLN A 1 189 ? -14.385 -13.081 13.920 1.00 60.31 189 GLN A C 1
ATOM 1528 O O . GLN A 1 189 ? -14.070 -13.282 15.094 1.00 60.31 189 GLN A O 1
ATOM 1533 N N . ARG A 1 190 ? -14.688 -14.065 13.064 1.00 62.72 190 ARG A N 1
ATOM 1534 C CA . ARG A 1 190 ? -14.518 -15.489 13.380 1.00 62.72 190 ARG A CA 1
ATOM 1535 C C . ARG A 1 190 ? -13.049 -15.889 13.379 1.00 62.72 190 ARG A C 1
ATOM 1537 O O . ARG A 1 190 ? -12.632 -16.595 14.287 1.00 62.72 190 ARG A O 1
ATOM 1544 N N . TRP A 1 191 ? -12.270 -15.407 12.418 1.00 57.03 191 TRP A N 1
ATOM 1545 C CA . TRP A 1 191 ? -10.831 -15.667 12.340 1.00 57.03 191 TRP A CA 1
ATOM 1546 C C . TRP A 1 191 ? -10.068 -15.044 13.523 1.00 57.03 191 TRP A C 1
ATOM 1548 O O . TRP A 1 191 ? -9.319 -15.728 14.218 1.00 57.03 191 TRP A O 1
ATOM 1558 N N . LEU A 1 192 ? -10.391 -13.792 13.867 1.00 55.38 192 LEU A N 1
ATOM 1559 C CA . LEU A 1 192 ? -9.851 -13.065 15.024 1.00 55.38 192 LEU A CA 1
ATOM 1560 C C . LEU A 1 192 ? -10.298 -13.647 16.388 1.00 55.38 192 LEU A C 1
ATOM 1562 O O . LEU A 1 192 ? -10.014 -13.056 17.422 1.00 55.38 192 LEU A O 1
ATOM 1566 N N . ALA A 1 193 ? -11.061 -14.741 16.452 1.00 56.56 193 ALA A N 1
ATOM 1567 C CA . ALA A 1 193 ? -11.401 -15.392 17.723 1.00 56.56 193 ALA A CA 1
ATOM 1568 C C . ALA A 1 193 ? -10.376 -16.470 18.135 1.00 56.56 193 ALA A C 1
ATOM 1570 O O . ALA A 1 193 ? -10.407 -16.919 19.279 1.00 56.56 193 ALA A O 1
ATOM 1571 N N . PHE A 1 194 ? -9.475 -16.877 17.228 1.00 52.28 194 PHE A N 1
ATOM 1572 C CA . PHE A 1 194 ? -8.640 -18.074 17.395 1.00 52.28 194 PHE A CA 1
ATOM 1573 C C . PHE A 1 194 ? -7.141 -17.823 17.656 1.00 52.28 194 PHE A C 1
ATOM 1575 O O . PHE A 1 194 ? -6.444 -18.772 18.010 1.00 52.28 194 PHE A O 1
ATOM 1582 N N . ALA A 1 195 ? -6.615 -16.597 17.535 1.00 42.28 195 ALA A N 1
ATOM 1583 C CA . ALA A 1 195 ? -5.170 -16.352 17.674 1.00 42.28 195 ALA A CA 1
ATOM 1584 C C . ALA A 1 195 ? -4.726 -16.023 19.125 1.00 42.28 195 ALA A C 1
ATOM 1586 O O . ALA A 1 195 ? -5.259 -15.115 19.769 1.00 42.28 195 ALA A O 1
ATOM 1587 N N . GLY A 1 196 ? -3.741 -16.784 19.632 1.00 34.88 196 GLY A N 1
ATOM 1588 C CA . GLY A 1 196 ? -3.035 -16.614 20.921 1.00 34.88 196 GLY A CA 1
ATOM 1589 C C . GLY A 1 196 ? -1.701 -15.831 20.814 1.00 34.88 196 GLY A C 1
ATOM 1590 O O . GLY A 1 196 ? -1.334 -15.433 19.718 1.00 34.88 196 GLY A O 1
ATOM 1591 N N . PRO A 1 197 ? -0.979 -15.568 21.931 1.00 46.72 197 PRO A N 1
ATOM 1592 C CA . PRO A 1 197 ? -0.338 -14.268 22.247 1.00 46.72 197 PRO A CA 1
ATOM 1593 C C . PRO A 1 197 ? 1.140 -14.144 21.792 1.00 46.72 197 PRO A C 1
ATOM 1595 O O . PRO A 1 197 ? 1.776 -15.161 21.545 1.00 46.72 197 PRO A O 1
ATOM 1598 N N . LYS A 1 198 ? 1.805 -12.971 21.697 1.00 38.78 198 LYS A N 1
ATOM 1599 C CA . LYS A 1 198 ? 1.823 -11.715 22.498 1.00 38.78 198 LYS A CA 1
ATOM 1600 C C . LYS A 1 198 ? 2.228 -10.497 21.629 1.00 38.78 198 LYS A C 1
ATOM 1602 O O . LYS A 1 198 ? 3.106 -10.645 20.791 1.00 38.78 198 LYS A O 1
ATOM 1607 N N . SER A 1 199 ? 1.764 -9.282 21.962 1.00 36.50 199 SER A N 1
ATOM 1608 C CA . SER A 1 199 ? 2.398 -8.019 21.516 1.00 36.50 199 SER A CA 1
ATOM 1609 C C . SER A 1 199 ? 2.155 -6.843 22.485 1.00 36.50 199 SER A C 1
ATOM 1611 O O . SER A 1 199 ? 1.035 -6.594 22.968 1.00 36.50 199 SER A O 1
ATOM 1613 N N . ILE A 1 200 ? 3.242 -6.124 22.793 1.00 36.62 200 ILE A N 1
ATOM 1614 C CA . ILE A 1 200 ? 3.305 -4.924 23.641 1.00 36.62 200 ILE A CA 1
ATOM 1615 C C . ILE A 1 200 ? 3.434 -3.723 22.709 1.00 36.62 200 ILE A C 1
ATOM 1617 O O . ILE A 1 200 ? 4.380 -3.645 21.934 1.00 36.62 200 ILE A O 1
ATOM 1621 N N . VAL A 1 201 ? 2.511 -2.767 22.816 1.00 46.28 201 VAL A N 1
ATOM 1622 C CA . VAL A 1 201 ? 2.485 -1.585 21.948 1.00 46.28 201 VAL A CA 1
ATOM 1623 C C . VAL A 1 201 ? 2.634 -0.305 22.794 1.00 46.28 201 VAL A C 1
ATOM 1625 O O . VAL A 1 201 ? 1.944 -0.193 23.813 1.00 46.28 201 VAL A O 1
ATOM 1628 N N . PRO A 1 202 ? 3.498 0.667 22.419 1.00 40.69 202 PRO A N 1
ATOM 1629 C CA . PRO A 1 202 ? 3.727 1.898 23.188 1.00 40.69 202 PRO A CA 1
ATOM 1630 C C . PRO A 1 202 ? 2.574 2.913 23.065 1.00 40.69 202 PRO A C 1
ATOM 1632 O O . PRO A 1 202 ? 1.756 2.849 22.149 1.00 40.69 202 PRO A O 1
ATOM 1635 N N . LYS A 1 203 ? 2.513 3.901 23.968 1.00 44.44 203 LYS A N 1
ATOM 1636 C CA . LYS A 1 203 ? 1.564 5.035 23.909 1.00 44.44 203 LYS A CA 1
ATOM 1637 C C . LYS A 1 203 ? 2.088 6.151 22.991 1.00 44.44 203 LYS A C 1
ATOM 1639 O O . LYS A 1 203 ? 3.265 6.474 23.073 1.00 44.44 203 LYS A O 1
ATOM 1644 N N . GLY A 1 204 ? 1.209 6.784 22.204 1.00 59.53 204 GLY A N 1
ATOM 1645 C CA . GLY A 1 204 ? 1.509 8.060 21.526 1.00 59.53 204 GLY A CA 1
ATOM 1646 C C . GLY A 1 204 ? 0.745 8.322 20.223 1.00 59.53 204 GLY A C 1
ATOM 1647 O O . GLY A 1 204 ? 0.496 9.473 19.893 1.00 59.53 204 GLY A O 1
ATOM 1648 N N . THR A 1 205 ? 0.312 7.271 19.532 1.00 71.69 205 THR A N 1
ATOM 1649 C CA . THR A 1 205 ? -0.431 7.300 18.259 1.00 71.69 205 THR A CA 1
ATOM 1650 C C . THR A 1 205 ? -1.334 6.067 18.186 1.00 71.69 205 THR A C 1
ATOM 1652 O O . THR A 1 205 ? -1.024 5.059 18.837 1.00 71.69 205 THR A O 1
ATOM 1655 N N . SER A 1 206 ? -2.453 6.139 17.452 1.00 86.12 206 SER A N 1
ATOM 1656 C CA . SER A 1 206 ? -3.331 4.972 17.282 1.00 86.12 206 SER A CA 1
ATOM 1657 C C . SER A 1 206 ? -2.569 3.831 16.589 1.00 86.12 206 SER A C 1
ATOM 1659 O O . SER A 1 206 ? -1.620 4.059 15.828 1.00 86.12 206 SER A O 1
ATOM 1661 N N . ALA A 1 207 ? -2.920 2.579 16.877 1.00 87.56 207 ALA A N 1
ATOM 1662 C CA . ALA A 1 207 ? -2.366 1.421 16.183 1.00 87.56 207 ALA A CA 1
ATOM 1663 C C . ALA A 1 207 ? -2.642 1.475 14.671 1.00 87.56 207 ALA A C 1
ATOM 1665 O O . ALA A 1 207 ? -1.764 1.100 13.897 1.00 87.56 207 ALA A O 1
ATOM 1666 N N . VAL A 1 208 ? -3.787 2.027 14.260 1.00 89.50 208 VAL A N 1
ATOM 1667 C CA . VAL A 1 208 ? -4.127 2.278 12.847 1.00 89.50 208 VAL A CA 1
ATOM 1668 C C . VAL A 1 208 ? -3.152 3.261 12.183 1.00 89.50 208 VAL A C 1
ATOM 1670 O O . VAL A 1 208 ? -2.653 3.003 11.082 1.00 89.50 208 VAL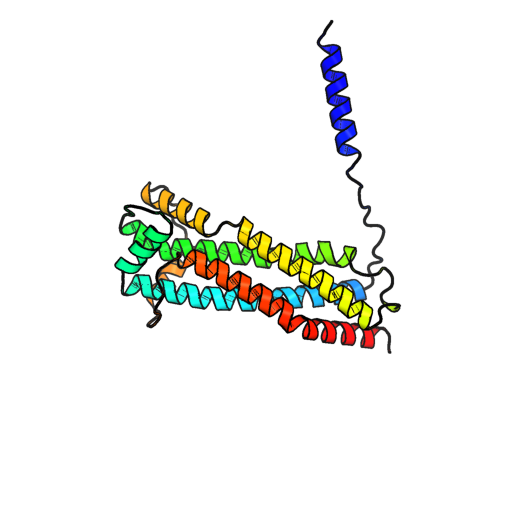 A O 1
ATOM 1673 N N . ASP A 1 209 ? -2.836 4.377 12.850 1.00 89.06 209 ASP A N 1
ATOM 1674 C CA . ASP A 1 209 ? -1.897 5.372 12.314 1.00 89.06 209 ASP A CA 1
ATOM 1675 C C . ASP A 1 209 ? -0.490 4.783 12.190 1.00 89.06 209 ASP A C 1
ATOM 1677 O O . ASP A 1 209 ? 0.196 5.005 11.190 1.00 89.06 209 ASP A O 1
ATOM 1681 N N . ARG A 1 210 ? -0.070 3.989 13.185 1.00 89.75 210 ARG A N 1
ATOM 1682 C CA . ARG A 1 210 ? 1.209 3.271 13.135 1.00 89.75 210 ARG A CA 1
ATOM 1683 C C . ARG A 1 210 ? 1.252 2.268 12.002 1.00 89.75 210 ARG A C 1
ATOM 1685 O O . ARG A 1 210 ? 2.211 2.297 11.247 1.00 89.75 210 ARG A O 1
ATOM 1692 N N . PHE A 1 211 ? 0.221 1.441 11.845 1.00 92.31 211 PHE A N 1
ATOM 1693 C CA . PHE A 1 211 ? 0.121 0.512 10.721 1.00 92.31 211 PHE A CA 1
ATOM 1694 C C . PHE A 1 211 ? 0.285 1.251 9.384 1.00 92.31 211 PHE A C 1
ATOM 1696 O O . PHE A 1 211 ? 1.114 0.865 8.559 1.00 92.31 211 PHE A O 1
ATOM 1703 N N . SER A 1 212 ? -0.415 2.375 9.209 1.00 90.94 212 SER A N 1
ATOM 1704 C CA . SER A 1 212 ? -0.324 3.190 7.990 1.00 90.94 212 SER A CA 1
ATOM 1705 C C . SER A 1 212 ? 1.074 3.782 7.775 1.00 90.94 212 SER A C 1
ATOM 1707 O O . SER A 1 212 ? 1.545 3.890 6.646 1.00 90.94 212 SER A O 1
ATOM 1709 N N . GLN A 1 213 ? 1.752 4.224 8.837 1.00 90.69 213 GLN A N 1
ATOM 1710 C CA . GLN A 1 213 ? 3.120 4.755 8.762 1.00 90.69 213 GLN A CA 1
ATOM 1711 C C . GLN A 1 213 ? 4.144 3.655 8.468 1.00 90.69 213 GLN A C 1
ATOM 1713 O O . GLN A 1 213 ? 4.938 3.796 7.542 1.00 90.69 213 GLN A O 1
ATOM 1718 N N . THR A 1 214 ? 4.100 2.552 9.211 1.00 91.44 214 THR A N 1
ATOM 1719 C CA . THR A 1 214 ? 5.006 1.411 9.058 1.00 91.44 214 THR A CA 1
ATOM 1720 C C . THR A 1 214 ? 4.882 0.787 7.677 1.00 91.44 214 THR A C 1
ATOM 1722 O O . THR A 1 214 ? 5.897 0.581 7.022 1.00 91.44 214 THR A O 1
ATOM 1725 N N . THR A 1 215 ? 3.660 0.576 7.184 1.00 91.69 215 THR A N 1
ATOM 1726 C CA . THR A 1 215 ? 3.441 -0.012 5.855 1.00 91.69 215 THR A CA 1
ATOM 1727 C C . THR A 1 215 ? 4.030 0.863 4.752 1.00 91.69 215 THR A C 1
ATOM 1729 O O . THR A 1 215 ? 4.716 0.359 3.872 1.00 91.69 215 THR A O 1
ATOM 1732 N N . ARG A 1 216 ? 3.862 2.189 4.841 1.00 91.69 216 ARG A N 1
ATOM 1733 C CA . ARG A 1 216 ? 4.474 3.142 3.900 1.00 91.69 216 ARG A CA 1
ATOM 1734 C C . ARG A 1 216 ? 6.001 3.093 3.921 1.00 91.69 216 ARG A C 1
ATOM 1736 O O . ARG A 1 216 ? 6.632 3.115 2.866 1.00 91.69 216 ARG A O 1
ATOM 1743 N N . LEU A 1 217 ? 6.591 3.025 5.113 1.00 92.12 217 LEU A N 1
ATOM 1744 C CA . LEU A 1 217 ? 8.042 2.928 5.276 1.00 92.12 217 LEU A CA 1
ATOM 1745 C C . LEU A 1 217 ? 8.581 1.609 4.715 1.00 92.12 217 LEU A C 1
ATOM 1747 O O . LEU A 1 217 ? 9.548 1.626 3.958 1.00 92.12 217 LEU A O 1
ATOM 1751 N N . HIS A 1 218 ? 7.938 0.486 5.040 1.00 93.12 218 HIS A N 1
ATOM 1752 C CA . HIS A 1 218 ? 8.317 -0.832 4.532 1.00 93.12 218 HIS A CA 1
ATOM 1753 C C . HIS A 1 218 ? 8.172 -0.905 3.012 1.00 93.12 218 HIS A C 1
ATOM 1755 O O . HIS A 1 218 ? 9.088 -1.382 2.353 1.00 93.12 218 HIS A O 1
ATOM 1761 N N . LEU A 1 219 ? 7.092 -0.355 2.450 1.00 91.94 219 LEU A N 1
ATOM 1762 C CA . LEU A 1 219 ? 6.881 -0.326 1.005 1.00 91.94 219 LEU A CA 1
ATOM 1763 C C . LEU A 1 219 ? 7.961 0.498 0.300 1.00 91.94 219 LEU A C 1
ATOM 1765 O O . LEU A 1 219 ? 8.596 0.021 -0.634 1.00 91.94 219 LEU A O 1
ATOM 1769 N N . THR A 1 220 ? 8.229 1.708 0.800 1.00 91.50 220 THR A N 1
ATOM 1770 C CA . THR A 1 220 ? 9.295 2.569 0.265 1.00 91.50 220 THR A CA 1
ATOM 1771 C C . THR A 1 220 ? 10.643 1.856 0.317 1.00 91.50 220 THR A C 1
ATOM 1773 O O . THR A 1 220 ? 11.379 1.855 -0.667 1.00 91.50 220 THR A O 1
ATOM 1776 N N . SER A 1 221 ? 10.963 1.228 1.451 1.00 92.50 221 SER A N 1
ATOM 1777 C CA . SER A 1 221 ? 12.223 0.512 1.635 1.00 92.50 221 SER A CA 1
ATOM 1778 C C . SER A 1 221 ? 12.341 -0.696 0.707 1.00 92.50 221 SER A C 1
ATOM 1780 O O . SER A 1 221 ? 13.399 -0.884 0.116 1.00 92.50 221 SER A O 1
ATOM 1782 N N . ALA A 1 222 ? 11.286 -1.501 0.566 1.00 91.81 222 ALA A N 1
ATOM 1783 C CA . ALA A 1 222 ? 11.297 -2.705 -0.262 1.00 91.81 222 ALA A CA 1
ATOM 1784 C C . ALA A 1 222 ? 11.456 -2.366 -1.751 1.00 91.81 222 ALA A C 1
ATOM 1786 O O . ALA A 1 222 ? 12.299 -2.953 -2.425 1.00 91.81 222 ALA A O 1
ATOM 1787 N N . LEU A 1 223 ? 10.724 -1.354 -2.230 1.00 90.62 223 LEU A N 1
ATOM 1788 C CA . LEU A 1 223 ? 10.808 -0.880 -3.614 1.00 90.62 223 LEU A CA 1
ATOM 1789 C C . LEU A 1 223 ? 12.193 -0.318 -3.962 1.00 90.62 223 LEU A C 1
ATOM 1791 O O . LEU A 1 223 ? 12.666 -0.495 -5.080 1.00 90.62 223 LEU A O 1
ATOM 1795 N N . HIS A 1 224 ? 12.871 0.346 -3.021 1.00 89.19 224 HIS A N 1
ATOM 1796 C CA . HIS A 1 224 ? 14.242 0.821 -3.243 1.00 89.19 224 HIS A CA 1
ATOM 1797 C C . HIS A 1 224 ? 15.278 -0.303 -3.148 1.00 89.19 224 HIS A C 1
ATOM 1799 O O . HIS A 1 224 ? 16.218 -0.324 -3.936 1.00 89.19 224 HIS A O 1
ATOM 1805 N N . ALA A 1 225 ? 15.126 -1.223 -2.192 1.00 87.94 225 ALA A N 1
ATOM 1806 C CA . ALA A 1 225 ? 16.113 -2.269 -1.935 1.00 87.94 225 ALA A CA 1
ATOM 1807 C C . ALA A 1 225 ? 16.203 -3.306 -3.061 1.00 87.94 225 ALA A C 1
ATOM 1809 O O . ALA A 1 225 ? 17.274 -3.864 -3.272 1.00 87.94 225 ALA A O 1
ATOM 1810 N N . ARG A 1 226 ? 15.097 -3.554 -3.772 1.00 88.50 226 ARG A N 1
ATOM 1811 C CA . ARG A 1 226 ? 14.997 -4.604 -4.799 1.00 88.50 226 ARG A CA 1
ATOM 1812 C C . ARG A 1 226 ? 15.099 -4.075 -6.228 1.00 88.50 226 ARG A C 1
ATOM 1814 O O . ARG A 1 226 ? 14.939 -4.832 -7.177 1.00 88.50 226 ARG A O 1
ATOM 1821 N N . LEU A 1 227 ? 15.418 -2.790 -6.400 1.00 88.81 227 LEU A N 1
ATOM 1822 C CA . LEU A 1 227 ? 15.549 -2.185 -7.727 1.00 88.81 227 LEU A CA 1
ATOM 1823 C C . LEU A 1 227 ? 16.646 -2.860 -8.569 1.00 88.81 227 LEU A C 1
ATOM 1825 O O . LEU A 1 227 ? 16.484 -3.009 -9.776 1.00 88.81 227 LEU A O 1
ATOM 1829 N N . SER A 1 228 ? 17.729 -3.316 -7.931 1.00 86.25 228 SER A N 1
ATOM 1830 C CA . SER A 1 228 ? 18.784 -4.091 -8.598 1.00 86.25 228 SER A CA 1
ATOM 1831 C C . SER A 1 228 ? 18.282 -5.422 -9.158 1.00 86.25 228 SER A C 1
ATOM 1833 O O . SER A 1 228 ? 18.788 -5.884 -10.177 1.00 86.25 228 SER A O 1
ATOM 1835 N N . ASP A 1 229 ? 17.285 -6.034 -8.514 1.00 87.75 229 ASP A N 1
ATOM 1836 C CA . ASP A 1 229 ? 16.705 -7.299 -8.967 1.00 87.75 229 ASP A CA 1
ATOM 1837 C C . ASP A 1 229 ? 15.926 -7.066 -10.270 1.00 87.75 229 ASP A C 1
ATOM 1839 O O . ASP A 1 229 ? 16.088 -7.814 -11.232 1.00 87.75 229 ASP A O 1
ATOM 1843 N N . LEU A 1 230 ? 15.149 -5.975 -10.337 1.00 86.50 230 LEU A N 1
ATOM 1844 C CA . LEU A 1 230 ? 14.439 -5.562 -11.553 1.00 86.50 230 LEU A CA 1
ATOM 1845 C C . LEU A 1 230 ? 15.402 -5.251 -12.703 1.00 86.50 230 LEU A C 1
ATOM 1847 O O . LEU A 1 230 ? 15.163 -5.654 -13.839 1.00 86.50 230 LEU A O 1
ATOM 1851 N N . GLN A 1 231 ? 16.498 -4.551 -12.405 1.00 86.06 231 GLN A N 1
ATOM 1852 C CA . GLN A 1 231 ? 17.542 -4.255 -13.384 1.00 86.06 231 GLN A CA 1
ATOM 1853 C C . GLN A 1 231 ? 18.132 -5.538 -13.976 1.00 86.06 231 GLN A C 1
ATOM 1855 O O . GLN A 1 231 ? 18.282 -5.629 -15.192 1.00 86.06 231 GLN A O 1
ATOM 1860 N N . SER A 1 232 ? 18.432 -6.533 -13.134 1.00 85.69 232 SER A N 1
ATOM 1861 C CA . SER A 1 232 ? 18.951 -7.823 -13.596 1.00 85.69 232 SER A CA 1
ATOM 1862 C C . SER A 1 232 ? 17.963 -8.534 -14.518 1.00 85.69 232 SER A C 1
ATOM 1864 O O . SER A 1 232 ? 18.379 -9.023 -15.562 1.00 85.69 232 SER A O 1
ATOM 1866 N N . LEU A 1 233 ? 16.674 -8.560 -14.157 1.00 86.19 233 LEU A N 1
ATOM 1867 C CA . LEU A 1 233 ? 15.629 -9.211 -14.957 1.00 86.19 233 LEU A CA 1
ATOM 1868 C C . LEU A 1 233 ? 15.485 -8.560 -16.337 1.00 86.19 233 LEU A C 1
ATOM 1870 O O . LEU A 1 233 ? 15.505 -9.244 -17.352 1.00 86.19 233 LEU A O 1
ATOM 1874 N N . ILE A 1 234 ? 15.409 -7.228 -16.388 1.00 83.88 234 ILE A N 1
ATOM 1875 C CA . ILE A 1 234 ? 15.226 -6.514 -17.659 1.00 83.88 234 ILE A CA 1
ATOM 1876 C C . ILE A 1 234 ? 16.494 -6.566 -18.516 1.00 83.88 234 ILE A C 1
ATOM 1878 O O . ILE A 1 234 ? 16.403 -6.657 -19.736 1.00 83.88 234 ILE A O 1
ATOM 1882 N N . SER A 1 235 ? 17.681 -6.511 -17.905 1.00 83.06 235 SER A N 1
ATOM 1883 C CA . SER A 1 235 ? 18.944 -6.661 -18.635 1.00 83.06 235 SER A CA 1
ATOM 1884 C C . SER A 1 235 ? 19.062 -8.055 -19.263 1.00 83.06 235 SER A C 1
ATOM 1886 O O . SER A 1 235 ? 19.459 -8.156 -20.422 1.00 83.06 235 SER A O 1
ATOM 1888 N N . GLU A 1 236 ? 18.661 -9.113 -18.545 1.00 83.12 236 GLU A N 1
ATOM 1889 C CA . GLU A 1 236 ? 18.604 -10.485 -19.069 1.00 83.12 236 GLU A CA 1
ATOM 1890 C C . GLU A 1 236 ? 17.616 -10.597 -20.242 1.00 83.12 236 GLU A C 1
ATOM 1892 O O . GLU A 1 236 ? 18.017 -11.027 -21.324 1.00 83.12 236 GLU A O 1
ATOM 1897 N N . ASP A 1 237 ? 16.390 -10.084 -20.086 1.00 80.19 237 ASP A N 1
ATOM 1898 C CA . ASP A 1 237 ? 15.369 -10.076 -21.147 1.00 80.19 237 ASP A CA 1
ATOM 1899 C C . ASP A 1 237 ? 15.840 -9.325 -22.409 1.00 80.19 237 ASP A C 1
ATOM 1901 O O . ASP A 1 237 ? 15.659 -9.786 -23.538 1.00 80.19 237 ASP A O 1
ATOM 1905 N N . LEU A 1 238 ? 16.471 -8.156 -22.241 1.00 76.81 238 LEU A N 1
ATOM 1906 C CA . LEU A 1 238 ? 17.008 -7.373 -23.359 1.00 76.81 238 LEU A CA 1
ATOM 1907 C C . LEU A 1 238 ? 18.165 -8.097 -24.052 1.00 76.81 238 LEU A C 1
ATOM 1909 O O . LEU A 1 238 ? 18.303 -8.030 -25.276 1.00 76.81 238 LEU A O 1
ATOM 1913 N N . ARG A 1 239 ? 19.012 -8.776 -23.281 1.00 78.19 239 ARG A N 1
ATOM 1914 C CA . ARG A 1 239 ? 20.178 -9.480 -23.802 1.00 78.19 239 ARG A CA 1
ATOM 1915 C C . ARG A 1 239 ? 19.784 -10.698 -24.632 1.00 78.19 239 ARG A C 1
ATOM 1917 O O . ARG A 1 239 ? 20.329 -10.880 -25.723 1.00 78.19 239 ARG A O 1
ATOM 1924 N N . ASP A 1 240 ? 18.822 -11.475 -24.145 1.00 78.00 240 ASP A N 1
ATOM 1925 C CA . ASP A 1 240 ? 18.292 -12.643 -24.847 1.00 78.00 240 ASP A CA 1
ATOM 1926 C C . ASP A 1 240 ? 17.609 -12.248 -26.166 1.00 78.00 240 ASP A C 1
ATOM 1928 O O . ASP A 1 240 ? 17.788 -12.924 -27.183 1.00 78.00 240 ASP A O 1
ATOM 1932 N N . GLU A 1 241 ? 16.903 -11.113 -26.192 1.00 72.69 241 GLU A N 1
ATOM 1933 C CA . GLU A 1 241 ? 16.205 -10.643 -27.394 1.00 72.69 241 GLU A CA 1
ATOM 1934 C C . GLU A 1 241 ? 17.158 -10.033 -28.442 1.00 72.69 241 GLU A C 1
ATOM 1936 O O . GLU A 1 241 ? 17.012 -10.269 -29.646 1.00 72.69 241 GLU A O 1
ATOM 1941 N N . PHE A 1 242 ? 18.149 -9.241 -28.012 1.00 70.75 242 PHE A N 1
ATOM 1942 C CA . PHE A 1 242 ? 19.073 -8.553 -28.926 1.00 70.75 242 PHE A CA 1
ATOM 1943 C C . PHE A 1 242 ? 20.355 -9.340 -29.237 1.00 70.75 242 PHE A C 1
ATOM 1945 O O . PHE A 1 242 ? 21.131 -8.910 -30.095 1.00 70.75 242 PHE A O 1
ATOM 1952 N N . ASN A 1 243 ? 20.547 -10.509 -28.615 1.00 60.16 243 ASN A N 1
ATOM 1953 C CA . ASN A 1 243 ? 21.663 -11.425 -28.865 1.00 60.16 243 ASN A CA 1
ATOM 1954 C C . ASN A 1 243 ? 23.040 -10.757 -28.639 1.00 60.16 243 ASN A C 1
ATOM 1956 O O . ASN A 1 243 ? 23.959 -10.901 -29.455 1.00 60.16 243 ASN A O 1
ATOM 1960 N N . ILE A 1 244 ? 23.145 -9.974 -27.554 1.00 49.34 244 ILE A N 1
ATOM 1961 C CA . ILE A 1 244 ? 24.343 -9.207 -27.149 1.00 49.34 244 ILE A CA 1
ATOM 1962 C C . ILE A 1 244 ? 25.106 -9.925 -26.022 1.00 49.34 244 ILE A C 1
ATOM 1964 O O . ILE A 1 244 ? 24.490 -10.609 -25.171 1.00 49.34 244 ILE A O 1
#